Protein AF-H2CYF9-F1 (afdb_monomer)

InterPro domains:
  IPR002429 Cytochrome c oxidase subunit II-like C-terminal [PS50857] (112-200)
  IPR008972 Cupredoxin [G3DSA:2.60.40.420] (84-200)
  IPR008972 Cupredoxin [SSF49503] (100-200)
  IPR011045 Nitrous oxide reductase, N-terminal [SSF50974] (1-85)
  IPR015943 WD40/YVTN repeat-like-containing domain superfamily [G3DSA:2.130.10.10] (1-83)
  IPR028096 EfeO-type cupredoxin-like domain [PF13473] (133-196)
  IPR041114 Nitrous oxide reductase, propeller repeat 1 [PF18764] (4-74)
  IPR051403 NosZ/Cytochrome c oxidase subunit 2 [PTHR42838] (3-200)

Radius of gyration: 24.92 Å; Cα contacts (8 Å, |Δi|>4): 449; chains: 1; bounding box: 55×34×64 Å

Structure (mmCIF, N/CA/C/O backbone):
data_AF-H2CYF9-F1
#
_entry.id   AF-H2CYF9-F1
#
loop_
_atom_site.group_PDB
_atom_site.id
_atom_site.type_symbol
_atom_site.label_atom_id
_atom_site.label_alt_id
_atom_site.label_comp_id
_atom_site.label_asym_id
_atom_site.label_entity_id
_atom_site.label_seq_id
_atom_site.pdbx_PDB_ins_code
_atom_site.Cartn_x
_atom_site.Cartn_y
_atom_site.Cartn_z
_atom_site.occupancy
_atom_site.B_iso_or_equiv
_atom_site.auth_seq_id
_atom_site.auth_comp_id
_atom_site.auth_asym_id
_atom_site.auth_atom_id
_atom_site.pdbx_PDB_model_num
ATOM 1 N N . VAL A 1 1 ? -30.714 6.646 31.457 1.00 76.56 1 VAL A N 1
ATOM 2 C CA . VAL A 1 1 ? -29.290 6.295 31.234 1.00 76.56 1 VAL A CA 1
ATOM 3 C C . VAL A 1 1 ? -29.094 4.889 31.768 1.00 76.56 1 VAL A C 1
ATOM 5 O O . VAL A 1 1 ? -29.362 4.704 32.946 1.00 76.56 1 VAL A O 1
ATOM 8 N N . LEU A 1 2 ? -28.735 3.923 30.914 1.00 91.12 2 LEU A N 1
ATOM 9 C CA . LEU A 1 2 ? -28.539 2.519 31.319 1.00 91.12 2 LEU A CA 1
ATOM 10 C C . LEU A 1 2 ? -27.158 2.301 31.950 1.00 91.12 2 LEU A C 1
ATOM 12 O O . LEU A 1 2 ? -27.040 1.626 32.968 1.00 91.12 2 LEU A O 1
ATOM 16 N N . ASP A 1 3 ? -26.131 2.945 31.393 1.00 95.88 3 ASP A N 1
ATOM 17 C CA . ASP A 1 3 ? -24.786 2.946 31.956 1.00 95.88 3 ASP A CA 1
ATOM 18 C C . ASP A 1 3 ? -23.971 4.153 31.466 1.00 95.88 3 ASP A C 1
ATOM 20 O O . ASP A 1 3 ? -24.406 4.885 30.569 1.00 95.88 3 ASP A O 1
ATOM 24 N N . ARG A 1 4 ? -22.799 4.382 32.065 1.00 95.50 4 ARG A N 1
ATOM 25 C CA . ARG A 1 4 ? -21.791 5.351 31.609 1.00 95.50 4 ARG A CA 1
ATOM 26 C C . ARG A 1 4 ? -20.403 4.771 31.838 1.00 95.50 4 ARG A C 1
ATOM 28 O O . ARG A 1 4 ? -20.134 4.265 32.921 1.00 95.50 4 ARG A O 1
ATOM 35 N N . VAL A 1 5 ? -19.516 4.940 30.864 1.00 97.19 5 VAL A N 1
ATOM 36 C CA . VAL A 1 5 ? -18.107 4.567 30.990 1.00 97.19 5 VAL A CA 1
ATOM 37 C C . VAL A 1 5 ? -17.237 5.787 30.680 1.00 97.19 5 VAL A C 1
ATOM 39 O O . VAL A 1 5 ? -17.490 6.469 29.684 1.00 97.19 5 VAL A O 1
ATOM 42 N N . PRO A 1 6 ? -16.265 6.134 31.540 1.00 97.25 6 PRO A N 1
ATOM 43 C CA . PRO A 1 6 ? -15.291 7.169 31.226 1.00 97.25 6 PRO A CA 1
ATOM 44 C C . PRO A 1 6 ? -14.437 6.764 30.023 1.00 97.25 6 PRO A C 1
ATOM 46 O O . PRO A 1 6 ? -13.982 5.625 29.948 1.00 97.25 6 PRO A O 1
ATOM 49 N N . VAL A 1 7 ? -14.193 7.717 29.128 1.00 97.94 7 VAL A N 1
ATOM 50 C CA . VAL A 1 7 ? -13.307 7.565 27.968 1.00 97.94 7 VAL A CA 1
ATOM 51 C C . VAL A 1 7 ? -12.256 8.672 27.963 1.00 97.94 7 VAL A C 1
ATOM 53 O O . VAL A 1 7 ? -12.491 9.760 28.499 1.00 97.94 7 VAL A O 1
ATOM 56 N N . GLN A 1 8 ? -11.097 8.405 27.367 1.00 96.81 8 GLN A N 1
ATOM 57 C CA . GLN A 1 8 ? -9.939 9.298 27.376 1.00 96.81 8 GLN A CA 1
ATOM 58 C C . GLN A 1 8 ? -9.551 9.739 25.957 1.00 96.81 8 GLN A C 1
ATOM 60 O O . GLN A 1 8 ? -9.074 8.928 25.163 1.00 96.81 8 GLN A O 1
ATOM 65 N N . TYR A 1 9 ? -9.716 11.008 25.579 1.00 96.62 9 TYR A N 1
ATOM 66 C CA . TYR A 1 9 ? -10.575 12.057 26.144 1.00 96.62 9 TYR A CA 1
ATOM 67 C C . TYR A 1 9 ? -11.282 12.811 25.016 1.00 96.62 9 TYR A C 1
ATOM 69 O O . TYR A 1 9 ? -10.823 12.819 23.875 1.00 96.62 9 TYR A O 1
ATOM 77 N N . SER A 1 10 ? -12.350 13.532 25.359 1.00 97.44 10 SER A N 1
ATOM 78 C CA . SER A 1 10 ? -13.128 14.320 24.396 1.00 97.44 10 SER A CA 1
ATOM 79 C C . SER A 1 10 ? -13.656 13.439 23.254 1.00 97.44 10 SER A C 1
ATOM 81 O O . SER A 1 10 ? -13.187 13.564 22.121 1.00 97.44 10 SER A O 1
ATOM 83 N N . PRO A 1 11 ? -14.589 12.509 23.544 1.00 97.25 11 PRO A N 1
ATOM 84 C CA . PRO A 1 11 ? -15.194 11.681 22.507 1.00 97.25 11 PRO A CA 1
ATOM 85 C C . PRO A 1 11 ? -15.858 12.562 21.446 1.00 97.25 11 PRO A C 1
ATOM 87 O O . PRO A 1 11 ? -16.590 13.496 21.779 1.00 97.25 11 PRO A O 1
ATOM 90 N N . GLY A 1 12 ? -15.586 12.265 20.177 1.00 97.06 12 GLY A N 1
ATOM 91 C CA . GLY A 1 12 ? -16.292 12.826 19.032 1.00 97.06 12 GLY A CA 1
ATOM 92 C C . GLY A 1 12 ? -17.424 11.897 18.608 1.00 97.06 12 GLY A C 1
ATOM 93 O O . GLY A 1 12 ? -18.534 11.980 19.126 1.00 97.06 12 GLY A O 1
ATOM 94 N N . HIS A 1 13 ? -17.136 11.004 17.661 1.00 97.56 13 HIS A N 1
ATOM 95 C CA . HIS A 1 13 ? -18.084 9.987 17.208 1.00 97.56 13 HIS A CA 1
ATOM 96 C C . HIS A 1 13 ? -17.929 8.670 17.975 1.00 97.56 13 HIS A C 1
ATOM 98 O O . HIS A 1 13 ? -16.935 8.438 18.664 1.00 97.56 13 HIS A O 1
ATOM 104 N N . ALA A 1 14 ? -18.914 7.789 17.815 1.00 96.38 14 ALA A N 1
ATOM 105 C CA . ALA A 1 14 ? -18.833 6.408 18.255 1.00 96.38 14 ALA A CA 1
ATOM 106 C C . ALA A 1 14 ? -19.376 5.476 17.165 1.00 96.38 14 ALA A C 1
ATOM 108 O O . ALA A 1 14 ? -20.287 5.850 16.425 1.00 96.38 14 ALA A O 1
ATOM 109 N N . VAL A 1 15 ? -18.805 4.279 17.065 1.00 97.06 15 VAL A N 1
ATOM 110 C CA . VAL A 1 15 ? -19.131 3.286 16.033 1.00 97.06 15 VAL A CA 1
ATOM 111 C C . VAL A 1 15 ? -19.498 1.980 16.717 1.00 97.06 15 VAL A C 1
ATOM 113 O O . VAL A 1 15 ? -18.651 1.367 17.364 1.00 97.06 15 VAL A O 1
ATOM 116 N N . ALA A 1 16 ? -20.755 1.556 16.601 1.00 97.12 16 ALA A N 1
ATOM 117 C CA . ALA A 1 16 ? -21.196 0.247 17.079 1.00 97.12 16 ALA A CA 1
ATOM 118 C C . ALA A 1 16 ? -21.029 -0.809 15.978 1.00 97.12 16 ALA A C 1
ATOM 120 O O . ALA A 1 16 ? -21.129 -0.486 14.792 1.00 97.12 16 ALA A O 1
ATOM 121 N N . ALA A 1 17 ? -20.813 -2.070 16.359 1.00 97.19 17 ALA A N 1
ATOM 122 C CA . ALA A 1 17 ? -20.768 -3.173 15.402 1.00 97.19 17 ALA A CA 1
ATOM 123 C C . ALA A 1 17 ? -22.073 -3.250 14.590 1.00 97.19 17 ALA A C 1
ATOM 125 O O . ALA A 1 17 ? -23.156 -3.444 15.148 1.00 97.19 17 ALA A O 1
ATOM 126 N N . GLU A 1 18 ? -21.959 -3.081 13.272 1.00 97.00 18 GLU A N 1
ATOM 127 C CA . GLU A 1 18 ? -23.074 -3.016 12.317 1.00 97.00 18 GLU A CA 1
ATOM 128 C C . GLU A 1 18 ? -24.136 -1.953 12.673 1.00 97.00 18 GLU A C 1
ATOM 130 O O . GLU A 1 18 ? -25.304 -2.086 12.304 1.00 97.00 18 GLU A O 1
ATOM 135 N N . GLY A 1 19 ? -23.733 -0.893 13.389 1.00 96.19 19 GLY A N 1
ATOM 136 C CA . GLY A 1 19 ? -24.622 0.125 13.962 1.00 96.19 19 GLY A CA 1
ATOM 137 C C . GLY A 1 19 ? -25.451 0.913 12.946 1.00 96.19 19 GLY A C 1
ATOM 138 O O . GLY A 1 19 ? -26.600 1.237 13.234 1.00 96.19 19 GLY A O 1
ATOM 139 N N . ASP A 1 20 ? -24.911 1.146 11.749 1.00 94.75 20 ASP A N 1
ATOM 140 C CA . ASP A 1 20 ? -25.588 1.880 10.666 1.00 94.75 20 ASP A CA 1
ATOM 141 C C . ASP A 1 20 ? -26.384 0.957 9.729 1.00 94.75 20 ASP A C 1
ATOM 143 O O . ASP A 1 20 ? -26.650 1.273 8.568 1.00 94.75 20 ASP A O 1
ATOM 147 N N . THR A 1 21 ? -26.768 -0.219 10.222 1.00 95.06 21 THR A N 1
ATOM 148 C CA . THR A 1 21 ? -27.564 -1.196 9.479 1.00 95.06 21 THR A CA 1
ATOM 149 C C . THR A 1 21 ? -28.913 -1.431 10.154 1.00 95.06 21 THR A C 1
ATOM 151 O O . THR A 1 21 ? -29.133 -1.079 11.310 1.00 95.06 21 THR A O 1
ATOM 154 N N . VAL A 1 22 ? -29.828 -2.101 9.451 1.00 95.38 22 VAL A N 1
ATOM 155 C CA . VAL A 1 22 ? -31.111 -2.545 10.028 1.00 95.38 22 VAL A CA 1
ATOM 156 C C . VAL A 1 22 ? -30.964 -3.707 11.025 1.00 95.38 22 VAL A C 1
ATOM 158 O O . VAL A 1 22 ? -31.957 -4.143 11.601 1.00 95.38 22 VAL A O 1
ATOM 161 N N . SER A 1 23 ? -29.750 -4.235 11.210 1.00 94.44 23 SER A N 1
ATOM 162 C CA . SER A 1 23 ? -29.458 -5.393 12.058 1.00 94.44 23 SER A CA 1
ATOM 163 C C . SER A 1 23 ? -28.131 -5.197 12.810 1.00 94.44 23 SER A C 1
ATOM 165 O O . SER A 1 23 ? -27.175 -5.925 12.536 1.00 94.44 23 SER A O 1
ATOM 167 N N . PRO A 1 24 ? -28.048 -4.238 13.751 1.00 95.31 24 PRO A N 1
ATOM 168 C CA . PRO A 1 24 ? -26.839 -4.030 14.545 1.00 95.31 24 PRO A CA 1
ATOM 169 C C . PRO A 1 24 ? -26.466 -5.296 15.331 1.00 95.31 24 PRO A C 1
ATOM 171 O O . PRO A 1 24 ? -27.322 -5.886 15.990 1.00 95.31 24 PRO A O 1
ATOM 174 N N . ASP A 1 25 ? -25.193 -5.711 15.294 1.00 93.50 25 ASP A N 1
ATOM 175 C CA . ASP A 1 25 ? -24.734 -6.911 16.025 1.00 93.50 25 ASP A CA 1
ATOM 176 C C . ASP A 1 25 ? -24.568 -6.636 17.527 1.00 93.50 25 ASP A C 1
ATOM 178 O O . ASP A 1 25 ? -24.603 -7.559 18.345 1.00 93.50 25 ASP A O 1
ATOM 182 N N . GLY A 1 26 ? -24.392 -5.363 17.899 1.00 88.38 26 GLY A N 1
ATOM 183 C CA . GLY A 1 26 ? -24.111 -4.953 19.272 1.00 88.38 26 GLY A CA 1
ATOM 184 C C . GLY A 1 26 ? -22.737 -5.439 19.737 1.00 88.38 26 GLY A C 1
ATOM 185 O O . GLY A 1 26 ? -21.794 -5.487 18.955 1.00 88.38 26 GLY A O 1
ATOM 186 N N . LYS A 1 27 ? -22.619 -5.798 21.022 1.00 95.19 27 LYS A N 1
ATOM 187 C CA . LYS A 1 27 ? -21.410 -6.319 21.705 1.00 95.19 27 LYS A CA 1
ATOM 188 C C . LYS A 1 27 ? -20.220 -5.372 21.807 1.00 95.19 27 LYS A C 1
ATOM 190 O O . LYS A 1 27 ? -19.614 -5.321 22.868 1.00 95.19 27 LYS A O 1
ATOM 195 N N . TYR A 1 28 ? -19.903 -4.617 20.763 1.00 97.62 28 TYR A N 1
ATOM 196 C CA . TYR A 1 28 ? -18.763 -3.713 20.736 1.00 97.62 28 TYR A CA 1
ATOM 197 C C . TYR A 1 28 ? -19.139 -2.326 20.227 1.00 97.62 28 TYR A C 1
ATOM 199 O O . TYR A 1 28 ? -19.960 -2.160 19.321 1.00 97.62 28 TYR A O 1
ATOM 207 N N . LEU A 1 29 ? -18.484 -1.334 20.817 1.00 97.50 29 LEU A N 1
ATOM 208 C CA . LEU A 1 29 ? -18.528 0.071 20.449 1.00 97.50 29 LEU A CA 1
ATOM 209 C C . LEU A 1 29 ? -17.092 0.598 20.411 1.00 97.50 29 LEU A C 1
ATOM 211 O O . LEU A 1 29 ? -16.313 0.316 21.315 1.00 97.50 29 LEU A O 1
ATOM 215 N N . VAL A 1 30 ? -16.737 1.393 19.411 1.00 98.06 30 VAL A N 1
ATOM 216 C CA . VAL A 1 30 ? -15.498 2.178 19.414 1.00 98.06 30 VAL A CA 1
ATOM 217 C C . VAL A 1 30 ? -15.853 3.625 19.719 1.00 98.06 30 VAL A C 1
ATOM 219 O O . VAL A 1 30 ? -16.670 4.209 19.012 1.00 98.06 30 VAL A O 1
ATOM 222 N N . SER A 1 31 ? -15.253 4.205 20.757 1.00 97.94 31 SER A N 1
ATOM 223 C CA . SER A 1 31 ? -15.300 5.646 21.024 1.00 97.94 31 SER A CA 1
ATOM 224 C C . SER A 1 31 ? -14.119 6.322 20.339 1.00 97.94 31 SER A C 1
ATOM 226 O O . SER A 1 31 ? -12.973 5.934 20.580 1.00 97.94 31 SER A O 1
ATOM 228 N N . LEU A 1 32 ? -14.395 7.317 19.493 1.00 97.88 32 LEU A N 1
ATOM 229 C CA . LEU A 1 32 ? -13.378 8.032 18.730 1.00 97.88 32 LEU A CA 1
ATOM 230 C C . LEU A 1 32 ? -13.007 9.324 19.459 1.00 97.88 32 LEU A C 1
ATOM 232 O O . LEU A 1 32 ? -13.674 10.352 19.302 1.00 97.88 32 LEU A O 1
ATOM 236 N N . ASN A 1 33 ? -11.972 9.265 20.297 1.00 97.75 33 ASN A N 1
ATOM 237 C CA . ASN A 1 33 ? -11.616 10.346 21.210 1.00 97.75 33 ASN A CA 1
ATOM 238 C C . ASN A 1 33 ? -10.557 11.268 20.598 1.00 97.75 33 ASN A C 1
ATOM 240 O O . ASN A 1 33 ? -9.520 10.814 20.114 1.00 97.75 33 ASN A O 1
ATOM 244 N N . LYS A 1 34 ? -10.809 12.578 20.666 1.00 96.94 34 LYS A N 1
ATOM 245 C CA . LYS A 1 34 ? -10.004 13.612 20.001 1.00 96.94 34 LYS A CA 1
ATOM 246 C C . LYS A 1 34 ? -8.687 13.925 20.693 1.00 96.94 34 LYS A C 1
ATOM 248 O O . LYS A 1 34 ? -7.804 14.498 20.080 1.00 96.94 34 LYS A O 1
ATOM 253 N N . LEU A 1 35 ? -8.557 13.617 21.982 1.00 96.50 35 LEU A N 1
ATOM 254 C CA . LEU A 1 35 ? -7.369 13.971 22.754 1.00 96.50 35 LEU A CA 1
ATOM 255 C C . LEU A 1 35 ? -6.834 12.745 23.488 1.00 96.50 35 LEU A C 1
ATOM 257 O O . LEU A 1 35 ? -7.494 12.247 24.395 1.00 96.50 35 LEU A O 1
ATOM 261 N N . ALA A 1 36 ? -5.617 12.304 23.166 1.00 95.75 36 ALA A N 1
ATOM 262 C CA . ALA A 1 36 ? -4.961 11.226 23.909 1.00 95.75 36 ALA A CA 1
ATOM 263 C C . ALA A 1 36 ? -4.376 11.685 25.255 1.00 95.75 36 ALA A C 1
ATOM 265 O O . ALA A 1 36 ? -4.432 10.939 26.233 1.00 95.75 36 ALA A O 1
ATOM 266 N N . LYS A 1 37 ? -3.851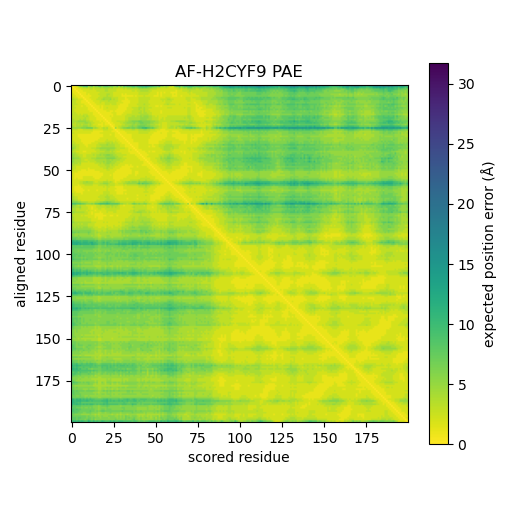 12.918 25.329 1.00 95.69 37 LYS A N 1
ATOM 267 C CA . LYS A 1 37 ? -3.169 13.475 26.514 1.00 95.69 37 LYS A CA 1
ATOM 268 C C . LYS A 1 37 ? -2.137 12.491 27.096 1.00 95.69 37 LYS A C 1
ATOM 270 O O . LYS A 1 37 ? -1.171 12.153 26.428 1.00 95.69 37 LYS A O 1
ATOM 275 N N . ASP A 1 38 ? -2.353 12.050 28.331 1.00 95.44 38 ASP A N 1
ATOM 276 C CA . ASP A 1 38 ? -1.499 11.180 29.134 1.00 95.44 38 ASP A CA 1
ATOM 277 C C . ASP A 1 38 ? -1.806 9.683 28.960 1.00 95.44 38 ASP A C 1
ATOM 279 O O . ASP A 1 38 ? -1.251 8.857 29.677 1.00 95.44 38 ASP A O 1
ATOM 283 N N . SER A 1 39 ? -2.665 9.316 27.999 1.00 95.56 39 SER A N 1
ATOM 284 C CA . SER A 1 39 ? -3.039 7.913 27.756 1.00 95.56 39 SER A CA 1
ATOM 285 C C . SER A 1 39 ? -1.895 7.070 27.179 1.00 95.56 39 SER A C 1
ATOM 287 O O . SER A 1 39 ? -1.930 5.845 27.285 1.00 95.56 39 SER A O 1
ATOM 289 N N . TYR A 1 40 ? -0.891 7.706 26.565 1.00 96.19 40 TYR A N 1
ATOM 290 C CA . TYR A 1 40 ? 0.233 7.050 25.890 1.00 96.19 40 TYR A CA 1
ATOM 291 C C . TYR A 1 40 ? 1.563 7.735 26.228 1.00 96.19 40 TYR A C 1
ATOM 293 O O . TYR A 1 40 ? 1.594 8.827 26.799 1.00 96.19 40 TYR A O 1
ATOM 301 N N . LEU A 1 41 ? 2.678 7.100 25.851 1.00 96.75 41 LEU A N 1
ATOM 302 C CA . LEU A 1 41 ? 3.990 7.743 25.915 1.00 96.75 41 LEU A CA 1
ATOM 303 C C . LEU A 1 41 ? 4.005 9.005 25.045 1.00 96.75 41 LEU A C 1
ATOM 305 O O . LEU A 1 41 ? 3.464 9.019 23.940 1.00 96.75 41 LEU A O 1
ATOM 309 N N . SER A 1 42 ? 4.648 10.058 25.548 1.00 95.69 42 SER A N 1
ATOM 310 C CA . SER A 1 42 ? 4.750 11.323 24.824 1.00 95.69 42 SER A CA 1
ATOM 311 C C . SER A 1 42 ? 5.577 11.168 23.547 1.00 95.69 42 SER A C 1
ATOM 313 O O . SER A 1 42 ? 6.677 10.617 23.574 1.00 95.69 42 SER A O 1
ATOM 315 N N . VAL A 1 43 ? 5.061 11.718 22.448 1.00 95.44 43 VAL A N 1
ATOM 316 C CA . VAL A 1 43 ? 5.726 11.793 21.133 1.00 95.44 43 VAL A CA 1
ATOM 317 C C . VAL A 1 43 ? 6.037 13.242 20.725 1.00 95.44 43 VAL A C 1
ATOM 319 O O . VAL A 1 43 ? 6.320 13.532 19.567 1.00 95.44 43 VAL A O 1
ATOM 322 N N . GLY A 1 44 ? 6.002 14.172 21.686 1.00 95.88 44 GLY A N 1
ATOM 323 C CA . GLY A 1 44 ? 6.154 15.607 21.446 1.00 95.88 44 GLY A CA 1
ATOM 324 C C . GLY A 1 44 ? 4.811 16.348 21.353 1.00 95.88 44 GLY A C 1
ATOM 325 O O . GLY A 1 44 ? 3.817 15.884 21.906 1.00 95.88 44 GLY A O 1
ATOM 326 N N . PRO A 1 45 ? 4.762 17.534 20.716 1.00 95.31 45 PRO A N 1
ATOM 327 C CA . PRO A 1 45 ? 3.570 18.389 20.722 1.00 95.31 45 PRO A CA 1
ATOM 328 C C . PRO A 1 45 ? 2.348 17.796 20.003 1.00 95.31 45 PRO A C 1
ATOM 330 O O . PRO A 1 45 ? 1.222 18.010 20.449 1.00 95.31 45 PRO A O 1
ATOM 333 N N . SER A 1 46 ? 2.566 17.053 18.913 1.00 94.25 46 SER A N 1
ATOM 334 C CA . SER A 1 46 ? 1.501 16.429 18.119 1.00 94.25 46 SER A CA 1
ATOM 335 C C . SER A 1 46 ? 1.262 15.013 18.620 1.00 94.25 46 SER A C 1
ATOM 337 O O . SER A 1 46 ? 2.089 14.135 18.396 1.00 94.25 46 SER A O 1
ATOM 339 N N . HIS A 1 47 ? 0.162 14.809 19.338 1.00 94.62 47 HIS A N 1
ATOM 340 C CA . HIS A 1 47 ? -0.228 13.488 19.823 1.00 94.62 47 HIS A CA 1
ATOM 341 C C . HIS A 1 47 ? -1.156 12.820 18.804 1.00 94.62 47 HIS A C 1
ATOM 343 O O . HIS A 1 47 ? -1.927 13.539 18.172 1.00 94.62 47 HIS A O 1
ATOM 349 N N . PRO A 1 48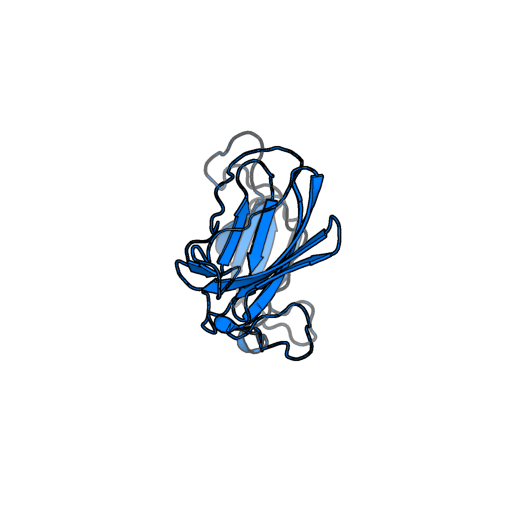 ? -1.136 11.481 18.691 1.00 96.44 48 PRO A N 1
ATOM 350 C CA . PRO A 1 48 ? -2.196 10.760 17.996 1.00 96.44 48 PRO A CA 1
ATOM 351 C C . PRO A 1 48 ? -3.532 10.911 18.739 1.00 96.44 48 PRO A C 1
ATOM 353 O O . PRO A 1 48 ? -3.570 11.192 19.947 1.00 96.44 48 PRO A O 1
ATOM 356 N N . GLU A 1 49 ? -4.632 10.640 18.049 1.00 96.81 49 GLU A N 1
ATOM 357 C CA . GLU A 1 49 ? -5.943 10.426 18.652 1.00 96.81 49 GLU A CA 1
ATOM 358 C C . GLU A 1 49 ? -5.983 9.129 19.476 1.00 96.81 49 GLU A C 1
ATOM 360 O O . GLU A 1 49 ? -5.063 8.309 19.467 1.00 96.81 49 GLU A O 1
ATOM 365 N N . SER A 1 50 ? -7.075 8.931 20.219 1.00 96.88 50 SER A N 1
ATOM 366 C CA . SER A 1 50 ? -7.271 7.759 21.071 1.00 96.88 50 SER A CA 1
ATOM 367 C C . SER A 1 50 ? -8.571 7.044 20.717 1.00 96.88 50 SER A C 1
ATOM 369 O O . SER A 1 50 ? -9.664 7.561 20.948 1.00 96.88 50 SER A O 1
ATOM 371 N N . MET A 1 51 ? -8.465 5.833 20.175 1.00 97.44 51 MET A N 1
ATOM 372 C CA . MET A 1 51 ? -9.626 4.997 19.870 1.00 97.44 51 MET A CA 1
ATOM 373 C C . MET A 1 51 ? -9.791 3.952 20.962 1.00 97.44 51 MET A C 1
ATOM 375 O O . MET A 1 51 ? -8.865 3.190 21.251 1.00 97.44 51 MET A O 1
ATOM 379 N N . GLN A 1 52 ? -10.969 3.916 21.581 1.00 98.19 52 GLN A N 1
ATOM 380 C CA . GLN A 1 52 ? -11.241 3.012 22.696 1.00 98.19 52 GLN A CA 1
ATOM 381 C C . GLN A 1 52 ? -12.322 2.007 22.336 1.00 98.19 52 GLN A C 1
ATOM 383 O O . GLN A 1 52 ? -13.457 2.387 22.054 1.00 98.19 52 GLN A O 1
ATOM 388 N N . LEU A 1 53 ? -11.960 0.725 22.371 1.00 98.38 53 LEU A N 1
ATOM 389 C CA . LEU A 1 53 ? -12.894 -0.381 22.215 1.00 98.38 53 LEU A CA 1
ATOM 390 C C . LEU A 1 53 ? -13.601 -0.628 23.545 1.00 98.38 53 LEU A C 1
ATOM 392 O O . LEU A 1 53 ? -12.968 -0.832 24.586 1.00 98.38 53 LEU A O 1
ATOM 396 N N . ILE A 1 54 ? -14.923 -0.629 23.487 1.00 98.56 54 ILE A N 1
ATOM 397 C CA . ILE A 1 54 ? -15.826 -0.778 24.615 1.00 98.56 54 ILE A CA 1
ATOM 398 C C . ILE A 1 54 ? -16.663 -2.032 24.378 1.00 98.56 54 ILE A C 1
ATOM 400 O O . ILE A 1 54 ? -17.383 -2.130 23.385 1.00 98.56 54 ILE A O 1
ATOM 404 N N . ASP A 1 55 ? -16.578 -2.981 25.304 1.00 98.19 55 ASP A N 1
ATOM 405 C CA . ASP A 1 55 ? -17.501 -4.107 25.396 1.00 98.19 55 ASP A CA 1
ATOM 406 C C . ASP A 1 55 ? -18.834 -3.611 25.968 1.00 98.19 55 ASP A C 1
ATOM 408 O O . ASP A 1 55 ? -18.886 -3.031 27.057 1.00 98.19 55 ASP A O 1
ATOM 412 N N . ILE A 1 56 ? -19.897 -3.820 25.199 1.00 97.31 56 ILE A N 1
ATOM 413 C CA . ILE A 1 56 ? -21.292 -3.493 25.505 1.00 97.31 56 ILE A CA 1
ATOM 414 C C . ILE A 1 56 ? -22.188 -4.745 25.453 1.00 97.31 56 ILE A C 1
ATOM 416 O O . ILE A 1 56 ? -23.400 -4.631 25.290 1.00 97.31 56 ILE A O 1
ATOM 420 N N . SER A 1 57 ? -21.608 -5.948 25.529 1.00 96.94 57 SER A N 1
ATOM 421 C CA . SER A 1 57 ? -22.338 -7.223 25.447 1.00 96.94 57 SER A CA 1
ATOM 422 C C . SER A 1 57 ? -23.099 -7.591 26.725 1.00 96.94 57 SER A C 1
ATOM 424 O O . SER A 1 57 ? -24.055 -8.363 26.663 1.00 96.94 57 SER A O 1
ATOM 426 N N . GLY A 1 58 ? -22.683 -7.054 27.874 1.00 94.44 58 GLY A N 1
ATOM 427 C CA . GLY A 1 58 ? -23.337 -7.257 29.168 1.00 94.44 58 GLY A CA 1
ATOM 428 C C . GLY A 1 58 ? -24.057 -6.011 29.685 1.00 94.44 58 GLY A C 1
ATOM 429 O O . GLY A 1 58 ? -24.168 -4.997 29.002 1.00 94.44 58 GLY A O 1
ATOM 430 N N . ASP A 1 59 ? -24.478 -6.059 30.951 1.00 94.31 59 ASP A N 1
ATOM 431 C CA . ASP A 1 59 ? -25.220 -4.961 31.598 1.00 94.31 59 ASP A CA 1
ATOM 432 C C . ASP A 1 59 ? -24.382 -3.692 31.840 1.00 94.31 59 ASP A C 1
ATOM 434 O O . ASP A 1 59 ? -24.928 -2.626 32.135 1.00 94.31 59 ASP A O 1
ATOM 438 N N . LYS A 1 60 ? -23.048 -3.812 31.779 1.00 96.69 60 LYS A N 1
ATOM 439 C CA . LYS A 1 60 ? -22.089 -2.736 32.050 1.00 96.69 60 LYS A CA 1
ATOM 440 C C . LYS A 1 60 ? -21.085 -2.590 30.923 1.00 96.69 60 LYS A C 1
ATOM 442 O O . LYS A 1 60 ? -20.445 -3.567 30.538 1.00 96.69 60 LYS A O 1
ATOM 447 N N . MET A 1 61 ? -20.912 -1.352 30.475 1.00 98.12 61 MET A N 1
ATOM 448 C CA . MET A 1 61 ? -19.913 -0.972 29.491 1.00 98.12 61 MET A CA 1
ATOM 449 C C . MET A 1 61 ? -18.518 -1.077 30.099 1.00 98.12 61 MET A C 1
ATOM 451 O O . MET A 1 61 ? -18.272 -0.609 31.215 1.00 98.12 61 MET A O 1
ATOM 455 N N . LYS A 1 62 ? -17.581 -1.662 29.357 1.00 98.25 62 LYS A N 1
ATOM 456 C CA . LYS A 1 62 ? -16.188 -1.798 29.791 1.00 98.25 62 LYS A CA 1
ATOM 457 C C . LYS A 1 62 ? -15.260 -1.382 28.667 1.00 98.25 62 LYS A C 1
ATOM 459 O O . LYS A 1 62 ? -15.286 -1.992 27.607 1.00 98.25 62 LYS A O 1
ATOM 464 N N . VAL A 1 63 ? -14.416 -0.379 28.903 1.00 98.25 63 VAL A N 1
ATOM 465 C CA . VAL A 1 63 ? -13.270 -0.133 28.018 1.00 98.25 63 VAL A CA 1
ATOM 466 C C . VAL A 1 63 ? -12.340 -1.334 28.156 1.00 98.25 63 VAL A C 1
ATOM 468 O O . VAL A 1 63 ? -11.857 -1.617 29.252 1.00 98.25 63 VAL A O 1
ATOM 471 N N . ILE A 1 64 ? -12.129 -2.056 27.061 1.00 98.25 64 ILE A N 1
ATOM 472 C CA . ILE A 1 64 ? -11.301 -3.268 27.024 1.00 98.25 64 ILE A CA 1
ATOM 473 C C . ILE A 1 64 ? -9.990 -3.055 26.268 1.00 98.25 64 ILE A C 1
ATOM 475 O O . ILE A 1 64 ? -9.047 -3.815 26.463 1.00 98.25 64 ILE A O 1
ATOM 479 N N . GLN A 1 65 ? -9.908 -2.013 25.438 1.00 97.88 65 GLN A N 1
ATOM 480 C CA . GLN A 1 65 ? -8.689 -1.648 24.724 1.00 97.88 65 GLN A CA 1
ATOM 481 C C . GLN A 1 65 ? -8.669 -0.150 24.414 1.00 97.88 65 GLN A C 1
ATOM 483 O O . GLN A 1 65 ? -9.709 0.459 24.171 1.00 97.88 65 GLN A O 1
ATOM 488 N N . SER A 1 66 ? -7.469 0.424 24.397 1.00 97.31 66 SER A N 1
ATOM 489 C CA . SER A 1 66 ? -7.186 1.789 23.956 1.00 97.31 66 SER A CA 1
ATOM 490 C C . SER A 1 66 ? -6.032 1.725 22.964 1.00 97.31 66 SER A C 1
ATOM 492 O O . SER A 1 66 ? -5.041 1.053 23.248 1.00 97.31 66 SER A O 1
ATOM 494 N N . SER A 1 67 ? -6.160 2.380 21.814 1.00 97.00 67 SER A N 1
ATOM 495 C CA . SER A 1 67 ? -5.112 2.426 20.794 1.00 97.00 67 SER A CA 1
ATOM 496 C C . SER A 1 67 ? -4.862 3.859 20.333 1.00 97.00 67 SER A C 1
ATOM 498 O O . SER A 1 67 ? -5.835 4.568 20.049 1.00 97.00 67 SER A O 1
ATOM 500 N N . PRO A 1 68 ? -3.591 4.284 20.208 1.00 97.19 68 PRO A N 1
ATOM 501 C CA . PRO A 1 68 ? -3.270 5.494 19.470 1.00 97.19 68 PRO A CA 1
ATOM 502 C C . PRO A 1 68 ? -3.594 5.276 17.987 1.00 97.19 68 PRO A C 1
ATOM 504 O O . PRO A 1 68 ? -3.356 4.185 17.460 1.00 97.19 68 PRO A O 1
ATOM 507 N N . VAL A 1 69 ? -4.144 6.291 17.325 1.00 95.12 69 VAL A N 1
ATOM 508 C CA . VAL A 1 69 ? -4.396 6.289 15.875 1.00 95.12 69 VAL A CA 1
ATOM 509 C C . VAL A 1 69 ? -3.999 7.648 15.302 1.00 95.12 69 VAL A C 1
ATOM 511 O O . VAL A 1 69 ? -4.255 8.660 15.942 1.00 95.12 69 VAL A O 1
ATOM 514 N N . ASP A 1 70 ? -3.346 7.644 14.140 1.00 92.69 70 ASP A N 1
ATOM 515 C CA . ASP A 1 70 ? -2.859 8.833 13.426 1.00 92.69 70 ASP A CA 1
ATOM 516 C C . ASP A 1 70 ? -3.216 8.694 11.927 1.00 92.69 70 ASP A C 1
ATOM 518 O O . ASP A 1 70 ? -3.044 7.595 11.381 1.00 92.69 70 ASP A O 1
ATOM 522 N N . PRO A 1 71 ? -3.725 9.733 11.231 1.00 89.88 71 PRO A N 1
ATOM 523 C CA . PRO A 1 71 ? -4.146 11.046 11.744 1.00 89.88 71 PRO A CA 1
ATOM 524 C C . PRO A 1 71 ? -5.463 10.942 12.541 1.00 89.88 71 PRO A C 1
ATOM 526 O O . PRO A 1 71 ? -5.656 9.955 13.239 1.00 89.88 71 PRO A O 1
ATOM 529 N N . GLU A 1 72 ? -6.384 11.909 12.420 1.00 94.75 72 GLU A N 1
ATOM 530 C CA . GLU A 1 72 ? -7.672 11.946 13.133 1.00 94.75 72 GLU A CA 1
ATOM 531 C C . GLU A 1 72 ? -8.802 11.251 12.332 1.00 94.75 72 GLU A C 1
ATOM 533 O O . GLU A 1 72 ? -9.501 11.919 11.558 1.00 94.75 72 GLU A O 1
ATOM 538 N N . PRO A 1 73 ? -9.081 9.931 12.489 1.00 94.06 73 PRO A N 1
ATOM 539 C CA . PRO A 1 73 ? -10.305 9.355 11.962 1.00 94.06 73 PRO A CA 1
ATOM 540 C C . PRO A 1 73 ? -11.520 10.093 12.510 1.00 94.06 73 PRO A C 1
ATOM 542 O O . PRO A 1 73 ? -11.799 10.103 13.713 1.00 94.06 73 PRO A O 1
ATOM 545 N N . HIS A 1 74 ? -12.288 10.694 11.608 1.00 95.62 74 HIS A N 1
ATOM 546 C CA . HIS A 1 74 ? -13.553 11.304 11.985 1.00 95.62 74 HIS A CA 1
ATOM 547 C C . HIS A 1 74 ? -14.639 10.254 12.174 1.00 95.62 74 HIS A C 1
ATOM 549 O O . HIS A 1 74 ? -15.492 10.435 13.033 1.00 95.62 74 HIS A O 1
ATOM 555 N N . TYR A 1 75 ? -14.629 9.163 11.411 1.00 95.12 75 TYR A N 1
ATOM 556 C CA . TYR A 1 75 ? -15.643 8.120 11.512 1.00 95.12 75 TYR A CA 1
ATOM 557 C C . TYR A 1 75 ? -15.093 6.756 11.099 1.00 95.12 75 TYR A C 1
ATOM 559 O O . TYR A 1 75 ? -14.001 6.662 10.543 1.00 95.12 75 TYR A O 1
ATOM 567 N N . GLY A 1 76 ? -15.860 5.705 11.373 1.00 93.75 76 GLY A N 1
ATOM 568 C CA . GLY A 1 76 ? -15.536 4.338 10.988 1.00 93.75 76 GLY A CA 1
ATOM 569 C C . GLY A 1 76 ? -16.797 3.499 10.830 1.00 93.75 76 GLY A C 1
ATOM 570 O O . GLY A 1 76 ? -17.891 3.934 11.182 1.00 93.75 76 GLY A O 1
ATOM 571 N N . GLN A 1 77 ? -16.632 2.295 10.297 1.00 95.81 77 GLN A N 1
ATOM 572 C CA . GLN A 1 77 ? -17.672 1.276 10.207 1.00 95.81 77 GLN A CA 1
ATOM 573 C C . GLN A 1 77 ? -17.094 -0.046 10.689 1.00 95.81 77 GLN A C 1
ATOM 575 O O . GLN A 1 77 ? -15.925 -0.342 10.449 1.00 95.81 77 GLN A O 1
ATOM 580 N N . MET A 1 78 ? -17.917 -0.840 11.362 1.00 96.56 78 MET A N 1
ATOM 581 C CA . MET A 1 78 ? -17.541 -2.169 11.825 1.00 96.56 78 MET A CA 1
ATOM 582 C C . MET A 1 78 ? -18.535 -3.175 11.256 1.00 96.56 78 MET A C 1
ATOM 584 O O . MET A 1 78 ? -19.738 -3.050 11.475 1.00 96.56 78 MET A O 1
ATOM 588 N N . ILE A 1 79 ? -18.022 -4.162 10.526 1.00 95.69 79 ILE A N 1
ATOM 589 C CA . ILE A 1 79 ? -18.789 -5.210 9.847 1.00 95.69 79 ILE A CA 1
ATOM 590 C C . ILE A 1 79 ? -18.175 -6.572 10.170 1.00 95.69 79 ILE A C 1
ATOM 592 O O . ILE A 1 79 ? -16.966 -6.674 10.392 1.00 95.69 79 ILE A O 1
ATOM 596 N N . LYS A 1 80 ? -18.992 -7.628 10.206 1.00 95.44 80 LYS A N 1
ATOM 597 C CA . LYS A 1 80 ? -18.472 -8.990 10.363 1.00 95.44 80 LYS A CA 1
ATOM 598 C C . LYS A 1 80 ? -17.594 -9.398 9.181 1.00 95.44 80 LYS A C 1
ATOM 600 O O . LYS A 1 80 ? -17.927 -9.146 8.025 1.00 95.44 80 LYS A O 1
ATOM 605 N N . ALA A 1 81 ? -16.496 -10.083 9.493 1.00 95.88 81 ALA A N 1
ATOM 606 C CA . ALA A 1 81 ? -15.524 -10.534 8.501 1.00 95.88 81 ALA A CA 1
ATOM 607 C C . ALA A 1 81 ? -16.134 -11.480 7.450 1.00 95.88 81 ALA A C 1
ATOM 609 O O . ALA A 1 81 ? -15.787 -11.388 6.280 1.00 95.88 81 ALA A O 1
ATOM 610 N N . ASP A 1 82 ? -17.094 -12.328 7.835 1.00 96.00 82 ASP A N 1
ATOM 611 C CA . ASP A 1 82 ? -17.769 -13.281 6.938 1.00 96.00 82 ASP A CA 1
ATOM 612 C C . ASP A 1 82 ? -18.630 -12.623 5.840 1.00 96.00 82 ASP A C 1
ATOM 614 O O . ASP A 1 82 ? -19.025 -13.286 4.878 1.00 96.00 82 ASP A O 1
ATOM 618 N N . LYS A 1 83 ? -18.905 -11.318 5.954 1.00 95.44 83 LYS A N 1
ATOM 619 C CA . LYS A 1 83 ? -19.618 -10.525 4.944 1.00 95.44 83 LYS A CA 1
ATOM 620 C C . LYS A 1 83 ? -18.689 -9.880 3.916 1.00 95.44 83 LYS A C 1
ATOM 622 O O . LYS A 1 83 ? -19.179 -9.390 2.899 1.00 95.44 83 LYS A O 1
ATOM 627 N N . ILE A 1 84 ? -17.379 -9.862 4.159 1.00 96.19 84 ILE A N 1
ATOM 628 C CA . ILE A 1 84 ? -16.390 -9.294 3.242 1.00 96.19 84 ILE A CA 1
ATOM 629 C C . ILE A 1 84 ? -15.815 -10.418 2.381 1.00 96.19 84 ILE A C 1
ATOM 631 O O . ILE A 1 84 ? -15.399 -11.455 2.887 1.00 96.19 84 ILE A O 1
ATOM 635 N N . LYS A 1 85 ? -15.782 -10.197 1.066 1.00 96.50 85 LYS A N 1
ATOM 636 C CA . LYS A 1 85 ? -15.088 -11.065 0.111 1.00 96.50 85 LYS A CA 1
ATOM 637 C C . LYS A 1 85 ? -13.996 -10.252 -0.563 1.00 96.50 85 LYS A C 1
ATOM 639 O O . LYS A 1 85 ? -14.301 -9.268 -1.235 1.00 96.50 85 LYS A O 1
ATOM 644 N N . THR A 1 86 ? -12.753 -10.640 -0.329 1.00 95.50 86 THR A N 1
ATOM 645 C CA . THR A 1 86 ? -11.561 -10.011 -0.895 1.00 95.50 86 THR A CA 1
ATOM 646 C C . THR A 1 86 ? -11.152 -10.679 -2.201 1.00 95.50 86 THR A C 1
ATOM 648 O O . THR A 1 86 ? -11.727 -11.686 -2.608 1.00 95.50 86 THR A O 1
ATOM 651 N N . VAL A 1 87 ? -10.195 -10.054 -2.883 1.00 95.00 87 VAL A N 1
ATOM 652 C CA . VAL A 1 87 ? -9.423 -10.669 -3.960 1.00 95.00 87 VAL A CA 1
ATOM 653 C C . VAL A 1 87 ? -7.999 -10.779 -3.442 1.00 95.00 87 VAL A C 1
ATOM 655 O O . VAL A 1 87 ? -7.432 -9.772 -3.024 1.00 95.00 87 VAL A O 1
ATOM 658 N N . GLU A 1 88 ? -7.447 -11.983 -3.451 1.00 94.69 88 GLU A N 1
ATOM 659 C CA . GLU A 1 88 ? -6.122 -12.269 -2.898 1.00 94.69 88 GLU A CA 1
ATOM 660 C C . GLU A 1 88 ? -5.017 -12.104 -3.955 1.00 94.69 88 GLU A C 1
ATOM 662 O O . GLU A 1 88 ? -3.923 -11.632 -3.658 1.00 94.69 88 GLU A O 1
ATOM 667 N N . VAL A 1 89 ? -5.331 -12.428 -5.214 1.00 97.19 89 VAL A N 1
ATOM 668 C CA . VAL A 1 89 ? -4.453 -12.262 -6.382 1.00 97.19 89 VAL A CA 1
ATOM 669 C C . VAL A 1 89 ? -5.278 -11.712 -7.541 1.00 97.19 89 VAL A C 1
ATOM 671 O O . VAL A 1 89 ? -6.363 -12.224 -7.836 1.00 97.19 89 VAL A O 1
ATOM 674 N N . TYR A 1 90 ? -4.775 -10.687 -8.234 1.00 96.75 90 TYR A N 1
ATOM 675 C CA . TYR A 1 90 ? -5.475 -10.154 -9.398 1.00 96.75 90 TYR A CA 1
ATOM 676 C C . TYR A 1 90 ? -5.486 -11.182 -10.541 1.00 96.75 90 TYR A C 1
ATOM 678 O O . TYR A 1 90 ? -4.454 -11.782 -10.864 1.00 96.75 90 TYR A O 1
ATOM 686 N N . PRO A 1 91 ? -6.641 -11.405 -11.194 1.00 95.44 91 PRO A N 1
ATOM 687 C CA . PRO A 1 91 ? -6.698 -12.264 -12.365 1.00 95.44 91 PRO A CA 1
ATOM 688 C C . PRO A 1 91 ? -5.914 -11.642 -13.525 1.00 95.44 91 PRO A C 1
ATOM 690 O O . PRO A 1 91 ? -5.767 -10.426 -13.619 1.00 95.44 91 PRO A O 1
ATOM 693 N N . LYS A 1 92 ? -5.466 -12.482 -14.464 1.00 95.50 92 LYS A N 1
ATOM 694 C CA . LYS A 1 92 ? -4.824 -12.001 -15.693 1.00 95.50 92 LYS A CA 1
ATOM 695 C C . LYS A 1 92 ? -5.775 -11.113 -16.494 1.00 95.50 92 LYS A C 1
ATOM 697 O O . LYS A 1 92 ? -6.814 -11.580 -16.969 1.00 95.50 92 LYS A O 1
ATOM 702 N N . GLU A 1 93 ? -5.375 -9.873 -16.730 1.00 93.12 93 GLU A N 1
ATOM 703 C CA . GLU A 1 93 ? -6.078 -8.931 -17.596 1.00 93.12 93 GLU A CA 1
ATOM 704 C C . GLU A 1 93 ? -5.714 -9.195 -19.063 1.00 93.12 93 GLU A C 1
ATOM 706 O O . GLU A 1 93 ? -4.923 -8.484 -19.674 1.00 93.12 93 GLU A O 1
ATOM 711 N N . ASN A 1 94 ? -6.270 -10.253 -19.657 1.00 89.12 94 ASN A N 1
ATOM 712 C CA . ASN A 1 94 ? -5.901 -10.674 -21.020 1.00 89.12 94 ASN A CA 1
ATOM 713 C C . ASN A 1 94 ? -6.213 -9.632 -22.118 1.00 89.12 94 ASN A C 1
ATOM 715 O O . ASN A 1 94 ? -5.748 -9.770 -23.246 1.00 89.12 94 ASN A O 1
ATOM 719 N N . ASN A 1 95 ? -7.035 -8.625 -21.818 1.00 93.75 95 ASN A N 1
ATOM 720 C CA . ASN A 1 95 ? -7.366 -7.510 -22.706 1.00 93.75 95 ASN A CA 1
ATOM 721 C C . ASN A 1 95 ? -6.476 -6.273 -22.493 1.00 93.75 95 ASN A C 1
ATOM 723 O O . ASN A 1 95 ? -6.639 -5.300 -23.227 1.00 93.75 95 ASN A O 1
ATOM 727 N N . ASN A 1 96 ? -5.573 -6.291 -21.512 1.00 95.81 96 ASN A N 1
ATOM 728 C CA . ASN A 1 96 ? -4.640 -5.207 -21.251 1.00 95.81 96 ASN A CA 1
ATOM 729 C C . ASN A 1 96 ? -3.432 -5.330 -22.206 1.00 95.81 96 ASN A C 1
ATOM 731 O O . ASN A 1 96 ? -2.656 -6.280 -22.077 1.00 95.81 96 ASN A O 1
ATOM 735 N N . PRO A 1 97 ? -3.258 -4.411 -23.178 1.00 95.94 97 PRO A N 1
ATOM 736 C CA . PRO A 1 97 ? -2.169 -4.490 -24.157 1.00 95.94 97 PRO A CA 1
ATOM 737 C C . PRO A 1 97 ? -0.781 -4.261 -23.542 1.00 95.94 97 PRO A C 1
ATOM 739 O O . PRO A 1 97 ? 0.226 -4.595 -24.173 1.00 95.94 97 PRO A O 1
ATOM 742 N N . ASP A 1 98 ? -0.734 -3.708 -22.330 1.00 97.50 98 ASP A N 1
ATOM 743 C CA . ASP A 1 98 ? 0.493 -3.373 -21.617 1.00 97.50 98 ASP A CA 1
ATOM 744 C C . ASP A 1 98 ? 0.952 -4.499 -20.683 1.00 97.50 98 ASP A C 1
ATOM 746 O O . ASP A 1 98 ? 2.094 -4.499 -20.221 1.00 97.50 98 ASP A O 1
ATOM 750 N N . ALA A 1 99 ? 0.089 -5.489 -20.439 1.00 97.62 99 ALA A N 1
ATOM 751 C CA . ALA A 1 99 ? 0.389 -6.618 -19.576 1.00 97.62 99 ALA A CA 1
ATOM 752 C C . ALA A 1 99 ? 1.277 -7.663 -20.270 1.00 97.62 99 ALA A C 1
ATOM 754 O O . ALA A 1 99 ? 1.063 -8.048 -21.423 1.00 97.62 99 ALA A O 1
ATOM 755 N N . VAL A 1 100 ? 2.248 -8.193 -19.527 1.00 97.38 100 VAL A N 1
ATOM 756 C CA . VAL A 1 100 ? 3.144 -9.266 -19.965 1.00 97.38 100 VAL A CA 1
ATOM 757 C C . VAL A 1 100 ? 3.023 -10.437 -19.002 1.00 97.38 100 VAL A C 1
ATOM 759 O O . VAL A 1 100 ? 3.556 -10.398 -17.901 1.00 97.38 100 VAL A O 1
ATOM 762 N N . TYR A 1 101 ? 2.351 -11.510 -19.427 1.00 95.75 101 TYR A N 1
ATOM 763 C CA . TYR A 1 101 ? 2.126 -12.702 -18.592 1.00 95.75 101 TYR A CA 1
ATOM 764 C C . TYR A 1 101 ? 3.096 -13.866 -18.848 1.00 95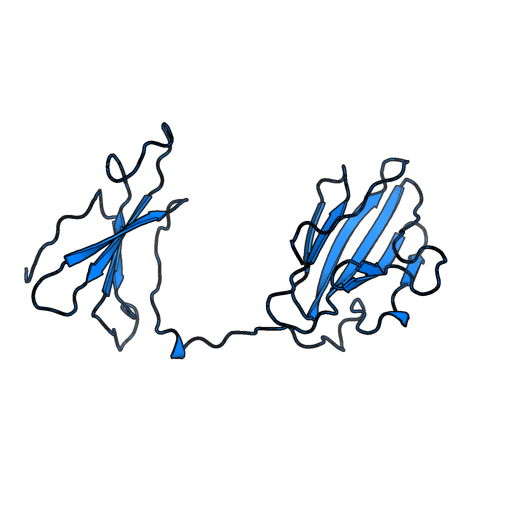.75 101 TYR A C 1
ATOM 766 O O . TYR A 1 101 ? 2.936 -14.952 -18.286 1.00 95.75 101 TYR A O 1
ATOM 774 N N . ASN A 1 102 ? 4.096 -13.655 -19.703 1.00 95.25 102 ASN A N 1
ATOM 775 C CA . ASN A 1 102 ? 5.129 -14.628 -20.032 1.00 95.25 102 ASN A CA 1
ATOM 776 C C . ASN A 1 102 ? 6.481 -13.921 -20.123 1.00 95.25 102 ASN A C 1
ATOM 778 O O . ASN A 1 102 ? 6.616 -12.926 -20.830 1.00 95.25 102 ASN A O 1
ATOM 782 N N . GLN A 1 103 ? 7.495 -14.465 -19.447 1.00 95.94 103 GLN A N 1
ATOM 783 C CA . GLN A 1 103 ? 8.823 -13.850 -19.385 1.00 95.94 103 GLN A CA 1
ATOM 784 C C . GLN A 1 103 ? 9.425 -13.574 -20.763 1.00 95.94 103 GLN A C 1
ATOM 786 O O . GLN A 1 103 ? 10.147 -12.600 -20.916 1.00 95.94 103 GLN A O 1
ATOM 791 N N . LYS A 1 104 ? 9.136 -14.418 -21.761 1.00 97.19 104 LYS A N 1
ATOM 792 C CA . LYS A 1 104 ? 9.687 -14.287 -23.119 1.00 97.19 104 LYS A CA 1
ATOM 793 C C . LYS A 1 104 ? 9.128 -13.097 -23.899 1.00 97.19 104 LYS A C 1
ATOM 795 O O . LYS A 1 104 ? 9.755 -12.674 -24.864 1.00 97.19 104 LYS A O 1
ATOM 800 N N . ASP A 1 105 ? 7.976 -12.580 -23.483 1.00 97.19 105 ASP A N 1
ATOM 801 C CA . ASP A 1 105 ? 7.280 -11.492 -24.171 1.00 97.19 105 ASP A CA 1
ATOM 802 C C . ASP A 1 105 ? 7.703 -10.110 -23.640 1.00 97.19 105 ASP A C 1
ATOM 804 O O . ASP A 1 105 ? 7.299 -9.081 -24.199 1.00 97.19 105 ASP A O 1
ATOM 808 N N . ALA A 1 106 ? 8.529 -10.088 -22.583 1.00 98.44 106 ALA A N 1
ATOM 809 C CA . ALA A 1 106 ? 9.115 -8.876 -22.036 1.00 98.44 106 ALA A CA 1
ATOM 810 C C . ALA A 1 106 ? 10.061 -8.232 -23.055 1.00 98.44 106 ALA A C 1
ATOM 812 O O . ALA A 1 106 ? 10.933 -8.900 -23.624 1.00 98.44 106 ALA A O 1
ATOM 813 N N . ARG A 1 107 ? 9.861 -6.940 -23.315 1.00 98.50 107 ARG A N 1
ATOM 814 C CA . ARG A 1 107 ? 10.487 -6.228 -24.435 1.00 98.50 107 ARG A CA 1
ATOM 815 C C . ARG A 1 107 ? 10.541 -4.723 -24.207 1.00 98.50 107 ARG A C 1
ATOM 817 O O . ARG A 1 107 ? 9.661 -4.142 -23.571 1.00 98.50 107 ARG A O 1
ATOM 824 N N . ILE A 1 108 ? 11.497 -4.081 -24.870 1.00 98.62 108 ILE A N 1
ATOM 825 C CA . ILE A 1 108 ? 11.603 -2.623 -24.960 1.00 98.62 108 ILE A CA 1
ATOM 826 C C . ILE A 1 108 ? 11.293 -2.193 -26.399 1.00 98.62 108 ILE A C 1
ATOM 828 O O . ILE A 1 108 ? 11.865 -2.711 -27.356 1.00 98.62 108 ILE A O 1
ATOM 832 N N . VAL A 1 109 ? 10.377 -1.240 -26.567 1.00 98.31 109 VAL A N 1
ATOM 833 C CA . VAL A 1 109 ? 9.923 -0.732 -27.867 1.00 98.31 109 VAL A CA 1
ATOM 834 C C . VAL A 1 109 ? 10.173 0.769 -27.949 1.00 98.31 109 VAL A C 1
ATOM 836 O O . VAL A 1 109 ? 9.615 1.546 -27.180 1.00 98.31 109 VAL A O 1
ATOM 839 N N . ARG A 1 110 ? 10.970 1.196 -28.932 1.00 98.12 110 ARG A N 1
ATOM 840 C CA . ARG A 1 110 ? 11.221 2.615 -29.210 1.00 98.12 110 ARG A CA 1
ATOM 841 C C . ARG A 1 110 ? 10.308 3.133 -30.321 1.00 98.12 110 ARG A C 1
ATOM 843 O O . ARG A 1 110 ? 10.250 2.548 -31.401 1.00 98.12 110 ARG A O 1
ATOM 850 N N . LYS A 1 111 ? 9.650 4.266 -30.077 1.00 97.25 111 LYS A N 1
ATOM 851 C CA . LYS A 1 111 ? 8.818 5.012 -31.032 1.00 97.25 111 LYS A CA 1
ATOM 852 C C . LYS A 1 111 ? 9.278 6.472 -31.045 1.00 97.25 111 LYS A C 1
ATOM 854 O O . LYS A 1 111 ? 8.806 7.293 -30.268 1.00 97.25 111 LYS A O 1
ATOM 859 N N . GLY A 1 112 ? 10.247 6.795 -31.902 1.00 96.62 112 GLY A N 1
ATOM 860 C CA . GLY A 1 112 ? 10.880 8.118 -31.888 1.00 96.62 112 GLY A CA 1
ATOM 861 C C . GLY A 1 112 ? 11.627 8.368 -30.571 1.00 96.62 112 GLY A C 1
ATOM 862 O O . GLY A 1 112 ? 12.547 7.617 -30.238 1.00 96.62 112 GLY A O 1
ATOM 863 N N . ASN A 1 113 ? 11.221 9.409 -29.838 1.00 96.94 113 ASN A N 1
ATOM 864 C CA . ASN A 1 113 ? 11.743 9.767 -28.513 1.00 96.94 113 ASN A CA 1
ATOM 865 C C . ASN A 1 113 ? 10.968 9.120 -27.349 1.00 96.94 113 ASN A C 1
ATOM 867 O O . ASN A 1 113 ? 11.263 9.409 -26.192 1.00 96.94 113 ASN A O 1
ATOM 871 N N . GLU A 1 114 ? 9.973 8.276 -27.631 1.00 98.44 114 GLU A N 1
ATOM 872 C CA . GLU A 1 114 ? 9.304 7.476 -26.607 1.00 98.44 114 GLU A CA 1
ATOM 873 C C . GLU A 1 114 ? 9.906 6.072 -26.526 1.00 98.44 114 GLU A C 1
ATOM 875 O O . GLU A 1 114 ? 10.127 5.409 -27.547 1.00 98.44 114 GLU A O 1
ATOM 880 N N . VAL A 1 115 ? 10.126 5.595 -25.305 1.00 98.75 115 VAL A N 1
ATOM 881 C CA . VAL A 1 115 ? 10.593 4.241 -25.007 1.00 98.75 115 VAL A CA 1
ATOM 882 C C . VAL A 1 115 ? 9.580 3.570 -24.094 1.00 98.75 115 VAL A C 1
ATOM 884 O O . VAL A 1 115 ? 9.403 3.971 -22.948 1.00 98.75 115 VAL A O 1
ATOM 887 N N . HIS A 1 116 ? 8.924 2.542 -24.618 1.00 98.75 116 HIS A N 1
ATOM 888 C CA . HIS A 1 116 ? 7.928 1.745 -23.913 1.00 98.75 116 HIS A CA 1
ATOM 889 C C . HIS A 1 116 ? 8.571 0.436 -23.467 1.00 98.75 116 HIS A C 1
ATOM 891 O O . HIS A 1 116 ? 9.029 -0.352 -24.296 1.00 98.75 116 HIS A O 1
ATOM 897 N N . VAL A 1 117 ? 8.633 0.212 -22.162 1.00 98.75 117 VAL A N 1
ATOM 898 C CA . VAL A 1 117 ? 9.161 -1.001 -21.543 1.00 98.75 117 VAL A CA 1
ATOM 899 C C . VAL A 1 117 ? 7.977 -1.838 -21.091 1.00 98.75 117 VAL A C 1
ATOM 901 O O . VAL A 1 117 ? 7.212 -1.411 -20.236 1.00 98.75 117 VAL A O 1
ATOM 904 N N . TYR A 1 118 ? 7.842 -3.028 -21.661 1.00 98.69 118 TYR A N 1
ATOM 905 C CA . TYR A 1 118 ? 6.869 -4.033 -21.251 1.00 98.69 118 TYR A CA 1
ATOM 906 C C . TYR A 1 118 ? 7.631 -5.086 -20.455 1.00 98.69 118 TYR A C 1
ATOM 908 O O . TYR A 1 118 ? 8.184 -6.025 -21.027 1.00 98.69 118 TYR A O 1
ATOM 916 N N . GLY A 1 119 ? 7.764 -4.858 -19.154 1.00 98.38 119 GLY A N 1
ATOM 917 C CA . GLY A 1 119 ? 8.582 -5.661 -18.259 1.00 98.38 119 GLY A CA 1
ATOM 918 C C . GLY A 1 119 ? 7.762 -6.539 -17.326 1.00 98.38 119 GLY A C 1
ATOM 919 O O . GLY A 1 119 ? 6.551 -6.387 -17.175 1.00 98.38 119 GLY A O 1
ATOM 920 N N . ILE A 1 120 ? 8.463 -7.433 -16.638 1.00 98.50 120 ILE A N 1
ATOM 921 C CA . ILE A 1 120 ? 7.894 -8.258 -15.577 1.00 98.50 120 ILE A CA 1
ATOM 922 C C . ILE A 1 120 ? 8.676 -8.129 -14.274 1.00 98.50 120 ILE A C 1
ATOM 924 O O . ILE A 1 120 ? 9.903 -7.975 -14.271 1.00 98.50 120 ILE A O 1
ATOM 928 N N . ALA A 1 121 ? 7.942 -8.239 -13.175 1.00 98.12 121 ALA A N 1
ATOM 929 C CA . ALA A 1 121 ? 8.460 -8.425 -11.836 1.00 98.12 121 ALA A CA 1
ATOM 930 C C . ALA A 1 121 ? 8.180 -9.859 -11.392 1.00 98.12 121 ALA A C 1
ATOM 932 O O . ALA A 1 121 ? 7.066 -10.371 -11.522 1.00 98.12 121 ALA A O 1
ATOM 933 N N . MET A 1 122 ? 9.227 -10.503 -10.905 1.00 96.69 122 MET A N 1
ATOM 934 C CA . MET A 1 122 ? 9.177 -11.788 -10.234 1.00 96.69 122 MET A CA 1
ATOM 935 C C . MET A 1 122 ? 10.076 -11.706 -9.017 1.00 96.69 122 MET A C 1
ATOM 937 O O . MET A 1 122 ? 11.039 -10.933 -9.000 1.00 96.69 122 MET A O 1
ATOM 941 N N . ARG A 1 123 ? 9.822 -12.540 -8.016 1.00 95.00 123 ARG A N 1
ATOM 942 C CA . ARG A 1 123 ? 10.664 -12.607 -6.826 1.00 95.00 123 ARG A CA 1
ATOM 943 C C . ARG A 1 123 ? 12.157 -12.616 -7.167 1.00 95.00 123 ARG A C 1
ATOM 945 O O . ARG A 1 123 ? 12.651 -13.473 -7.902 1.00 95.00 123 ARG A O 1
ATOM 952 N N . SER A 1 124 ? 12.869 -11.630 -6.614 1.00 92.88 124 SER A N 1
ATOM 953 C CA . SER A 1 124 ? 14.309 -11.397 -6.807 1.00 92.88 124 SER A CA 1
ATOM 954 C C . SER A 1 124 ? 14.764 -11.028 -8.232 1.00 92.88 124 SER A C 1
ATOM 956 O O . SER A 1 124 ? 15.969 -11.054 -8.496 1.00 92.88 124 SER A O 1
ATOM 958 N N . LYS A 1 125 ? 13.863 -10.693 -9.168 1.00 94.94 125 LYS A N 1
ATOM 959 C CA . LYS A 1 125 ? 14.247 -10.411 -10.558 1.00 94.94 125 LYS A CA 1
ATOM 960 C C . LYS A 1 125 ? 13.268 -9.505 -11.312 1.00 94.94 125 LYS A C 1
ATOM 962 O O . LYS A 1 125 ? 12.073 -9.769 -11.376 1.00 94.94 125 LYS A O 1
ATOM 967 N N . PHE A 1 126 ? 13.823 -8.532 -12.032 1.00 98.06 126 PHE A N 1
ATOM 968 C CA . PHE A 1 126 ? 13.130 -7.861 -13.132 1.00 98.06 126 PHE A CA 1
ATOM 969 C C . PHE A 1 126 ? 13.627 -8.373 -14.483 1.00 98.06 126 PHE A C 1
ATOM 971 O O . PHE A 1 126 ? 14.806 -8.700 -14.647 1.00 98.06 126 PHE A O 1
ATOM 978 N N . ILE A 1 127 ? 12.723 -8.441 -15.456 1.00 98.38 127 ILE A N 1
ATOM 979 C CA . ILE A 1 127 ? 13.052 -8.704 -16.861 1.00 98.38 127 ILE A CA 1
ATOM 980 C C . ILE A 1 127 ? 12.334 -7.645 -17.697 1.00 98.38 127 ILE A C 1
ATOM 982 O O . ILE A 1 127 ? 11.108 -7.604 -17.725 1.00 98.38 127 ILE A O 1
ATOM 986 N N . PHE A 1 128 ? 13.103 -6.799 -18.374 1.00 98.44 128 PHE A N 1
ATOM 987 C CA . PHE A 1 128 ? 12.628 -5.718 -19.239 1.00 98.44 128 PHE A CA 1
ATOM 988 C C . PHE A 1 128 ? 12.776 -6.052 -20.725 1.00 98.44 128 PHE A C 1
ATOM 990 O O . PHE A 1 128 ? 11.966 -5.609 -21.532 1.00 98.44 128 PHE A O 1
ATOM 997 N N . ASP A 1 129 ? 13.776 -6.859 -21.087 1.00 97.94 129 ASP A N 1
ATOM 998 C CA . ASP A 1 129 ? 13.933 -7.414 -22.433 1.00 97.94 129 ASP A CA 1
ATOM 999 C C . ASP A 1 129 ? 14.455 -8.849 -22.348 1.00 97.94 129 ASP A C 1
ATOM 1001 O O . ASP A 1 129 ? 15.605 -9.096 -21.983 1.00 97.94 129 ASP A O 1
ATOM 1005 N N . ALA A 1 130 ? 13.606 -9.813 -22.693 1.00 97.31 130 ALA A N 1
ATOM 1006 C CA . ALA A 1 130 ? 13.926 -11.233 -22.600 1.00 97.31 130 ALA A CA 1
ATOM 1007 C C . ALA A 1 130 ? 15.037 -11.686 -23.561 1.00 97.31 130 ALA A C 1
ATOM 1009 O O . ALA A 1 130 ? 15.656 -12.728 -23.335 1.00 97.31 130 ALA A O 1
ATOM 1010 N N . ASN A 1 131 ? 15.279 -10.931 -24.636 1.00 96.00 131 ASN A N 1
ATOM 1011 C CA . ASN A 1 131 ? 16.239 -11.273 -25.683 1.00 96.00 131 ASN A CA 1
ATOM 1012 C C . ASN A 1 131 ? 17.570 -10.523 -25.528 1.00 96.00 131 ASN A C 1
ATOM 1014 O O . ASN A 1 131 ? 18.531 -10.814 -26.245 1.00 96.00 131 ASN A O 1
ATOM 1018 N N . ALA A 1 132 ? 17.652 -9.572 -24.596 1.00 95.88 132 ALA A N 1
ATOM 1019 C CA . ALA A 1 132 ? 18.869 -8.826 -24.325 1.00 95.88 132 ALA A CA 1
ATOM 1020 C C . ALA A 1 132 ? 19.899 -9.662 -23.549 1.00 95.88 132 ALA A C 1
ATOM 1022 O O . ALA A 1 132 ? 19.576 -10.502 -22.710 1.00 95.88 132 ALA A O 1
ATOM 1023 N N . LYS A 1 133 ? 21.187 -9.362 -23.765 1.00 95.50 133 LYS A N 1
ATOM 1024 C CA . LYS A 1 133 ? 22.290 -9.958 -22.987 1.00 95.50 133 LYS A CA 1
ATOM 1025 C C . LYS A 1 133 ? 22.189 -9.625 -21.492 1.00 95.50 133 LYS A C 1
ATOM 1027 O O . LYS A 1 133 ? 22.601 -10.430 -20.660 1.00 95.50 133 LYS A O 1
ATOM 1032 N N . ARG A 1 134 ? 21.681 -8.431 -21.168 1.00 95.81 134 ARG A N 1
ATOM 1033 C CA . ARG A 1 134 ? 21.344 -8.000 -19.807 1.00 95.81 134 ARG A CA 1
ATOM 1034 C C . ARG A 1 134 ? 19.843 -7.693 -19.750 1.00 95.81 134 ARG A C 1
ATOM 1036 O O . ARG A 1 134 ? 19.458 -6.580 -20.097 1.00 95.81 134 ARG A O 1
ATOM 1043 N N . PRO A 1 135 ? 19.001 -8.680 -19.402 1.00 96.50 135 PRO A N 1
ATOM 1044 C CA . PRO A 1 135 ? 17.545 -8.540 -19.459 1.00 96.50 135 PRO A CA 1
ATOM 1045 C C . PRO A 1 135 ? 16.979 -7.590 -18.399 1.00 96.50 135 PRO A C 1
ATOM 1047 O O . PRO A 1 135 ? 15.829 -7.182 -18.483 1.00 96.50 135 PRO A O 1
ATOM 1050 N N . ASP A 1 136 ? 17.776 -7.250 -17.394 1.00 96.50 136 ASP A N 1
ATOM 1051 C CA . ASP A 1 136 ? 17.472 -6.413 -16.236 1.00 96.50 136 ASP A CA 1
ATOM 1052 C C . ASP A 1 136 ? 17.832 -4.932 -16.446 1.00 96.50 136 ASP A C 1
ATOM 1054 O O . ASP A 1 136 ? 17.831 -4.145 -15.501 1.00 96.50 136 ASP A O 1
ATOM 1058 N N . VAL A 1 137 ? 18.153 -4.531 -17.679 1.00 97.56 137 VAL A N 1
ATOM 1059 C CA . VAL A 1 137 ? 18.672 -3.196 -17.993 1.00 97.56 137 VAL A CA 1
ATOM 1060 C C . VAL A 1 137 ? 17.811 -2.519 -19.044 1.00 97.56 137 VAL A C 1
ATOM 1062 O O . VAL A 1 137 ? 17.452 -3.113 -20.056 1.00 97.56 137 VAL A O 1
ATOM 1065 N N . ILE A 1 138 ? 17.534 -1.241 -18.805 1.00 97.81 138 ILE A N 1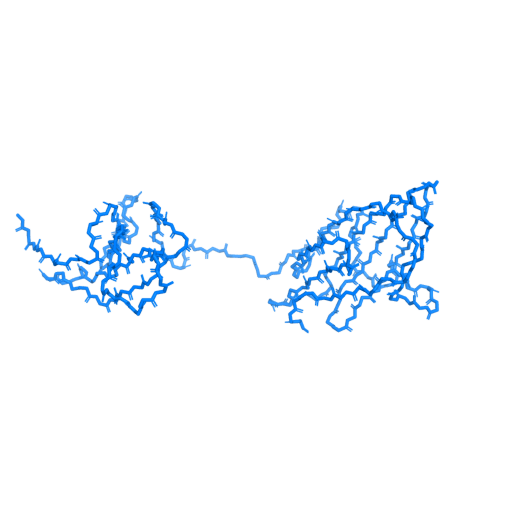
ATOM 1066 C CA . ILE A 1 138 ? 16.823 -0.356 -19.722 1.00 97.81 138 ILE A CA 1
ATOM 1067 C C . ILE A 1 138 ? 17.831 0.685 -20.220 1.00 97.81 138 ILE A C 1
ATOM 1069 O O . ILE A 1 138 ? 18.344 1.477 -19.431 1.00 97.81 138 ILE A O 1
ATOM 1073 N N . GLU A 1 139 ? 18.132 0.674 -21.519 1.00 97.06 139 GLU A N 1
ATOM 1074 C CA . GLU A 1 139 ? 19.013 1.660 -22.158 1.00 97.06 139 GLU A CA 1
ATOM 1075 C C . GLU A 1 139 ? 18.183 2.682 -22.946 1.00 97.06 139 GLU A C 1
ATOM 1077 O O . GLU A 1 139 ? 17.395 2.332 -23.828 1.00 97.06 139 GLU A O 1
ATOM 1082 N N . VAL A 1 140 ? 18.355 3.962 -22.615 1.00 97.75 140 VAL A N 1
ATOM 1083 C CA . VAL A 1 140 ? 17.622 5.094 -23.202 1.00 97.75 140 VAL A CA 1
ATOM 1084 C C . VAL A 1 140 ? 18.569 6.258 -23.474 1.00 97.75 140 VAL A C 1
ATOM 1086 O O . VAL A 1 140 ? 19.679 6.302 -22.943 1.00 97.75 140 VAL A O 1
ATOM 1089 N N . ASN A 1 141 ? 18.130 7.201 -24.301 1.00 98.06 141 ASN A N 1
ATOM 1090 C CA . ASN A 1 141 ? 18.839 8.445 -24.553 1.00 98.06 141 ASN A CA 1
ATOM 1091 C C . ASN A 1 141 ? 18.380 9.524 -23.572 1.00 98.06 141 ASN A C 1
ATOM 1093 O O . ASN A 1 141 ? 17.231 9.540 -23.127 1.00 98.06 141 ASN A O 1
ATOM 1097 N N . GLU A 1 142 ? 19.273 10.467 -23.284 1.00 97.62 142 GLU A N 1
ATOM 1098 C CA . GLU A 1 142 ? 18.892 11.681 -22.571 1.00 97.62 142 GLU A CA 1
ATOM 1099 C C . GLU A 1 142 ? 17.774 12.415 -23.334 1.00 97.62 142 GLU A C 1
ATOM 1101 O O . GLU A 1 142 ? 17.858 12.624 -24.545 1.00 97.62 142 GLU A O 1
ATOM 1106 N N . GLY A 1 143 ? 16.711 12.783 -22.620 1.00 97.56 143 GLY A N 1
ATOM 1107 C CA . GLY A 1 143 ? 15.517 13.427 -23.164 1.00 97.56 143 GLY A CA 1
ATOM 1108 C C . GLY A 1 143 ? 14.412 12.472 -23.628 1.00 97.56 143 GLY A C 1
ATOM 1109 O O . GLY A 1 143 ? 13.323 12.951 -23.950 1.00 97.56 143 GLY A O 1
ATOM 1110 N N . ASP A 1 144 ? 14.637 11.153 -23.630 1.00 98.62 144 ASP A N 1
ATOM 1111 C CA . ASP A 1 144 ? 13.579 10.187 -23.941 1.00 98.62 144 ASP A CA 1
ATOM 1112 C C . ASP A 1 144 ? 12.431 10.279 -22.922 1.00 98.62 144 ASP A C 1
ATOM 1114 O O . ASP A 1 144 ? 12.651 10.407 -21.711 1.00 98.62 144 ASP A O 1
ATOM 1118 N N . LYS A 1 145 ? 11.192 10.155 -23.411 1.00 98.62 145 LYS A N 1
ATOM 1119 C CA . LYS A 1 145 ? 10.030 9.851 -22.572 1.00 98.62 145 LYS A CA 1
ATOM 1120 C C . LYS A 1 145 ? 9.983 8.339 -22.371 1.00 98.62 145 LYS A C 1
ATOM 1122 O O . LYS A 1 145 ? 9.781 7.594 -23.327 1.00 98.62 145 LYS A O 1
ATOM 1127 N N . VAL A 1 146 ? 10.158 7.888 -21.138 1.00 98.50 146 VAL A N 1
ATOM 1128 C CA . VAL A 1 146 ? 10.172 6.471 -20.778 1.00 98.50 146 VAL A CA 1
ATOM 1129 C C . VAL A 1 146 ? 8.858 6.116 -20.093 1.00 98.50 146 VAL A C 1
ATOM 1131 O O . VAL A 1 146 ? 8.453 6.778 -19.139 1.00 98.50 146 VAL A O 1
ATOM 1134 N N . VAL A 1 147 ? 8.206 5.068 -20.585 1.00 98.62 147 VAL A N 1
ATOM 1135 C CA . VAL A 1 147 ? 6.979 4.486 -20.034 1.00 98.62 147 VAL A CA 1
ATOM 1136 C C . VAL A 1 147 ? 7.298 3.042 -19.670 1.00 98.62 147 VAL A 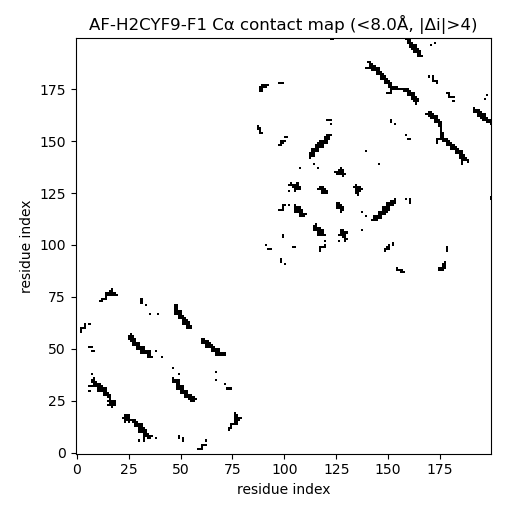C 1
ATOM 1138 O O . VAL A 1 147 ? 7.681 2.264 -20.541 1.00 98.62 147 VAL A O 1
ATOM 1141 N N . ILE A 1 148 ? 7.204 2.685 -18.392 1.00 98.56 148 ILE A N 1
ATOM 1142 C CA . ILE A 1 148 ? 7.486 1.331 -17.908 1.00 98.56 148 ILE A CA 1
ATOM 1143 C C . ILE A 1 148 ? 6.186 0.710 -17.428 1.00 98.56 148 ILE A C 1
ATOM 1145 O O . ILE A 1 148 ? 5.672 1.097 -16.382 1.00 98.56 148 ILE A O 1
ATOM 1149 N N . HIS A 1 149 ? 5.700 -0.272 -18.177 1.00 98.56 149 HIS A N 1
ATOM 1150 C CA . HIS A 1 149 ? 4.630 -1.178 -17.789 1.00 98.56 149 HIS A CA 1
ATOM 1151 C C . HIS A 1 149 ? 5.267 -2.401 -17.136 1.00 98.56 149 HIS A C 1
ATOM 1153 O O . HIS A 1 149 ? 6.063 -3.099 -17.767 1.00 98.56 149 HIS A O 1
ATOM 1159 N N . LEU A 1 150 ? 4.963 -2.644 -15.867 1.00 98.44 150 LEU A N 1
ATOM 1160 C CA . LEU A 1 150 ? 5.545 -3.740 -15.105 1.00 98.44 150 LEU A CA 1
ATOM 1161 C C . LEU A 1 150 ? 4.437 -4.668 -14.617 1.00 98.44 150 LEU A C 1
ATOM 1163 O O . LEU A 1 150 ? 3.558 -4.244 -13.867 1.00 98.44 150 LEU A O 1
ATOM 1167 N N . THR A 1 151 ? 4.486 -5.927 -15.047 1.00 98.62 151 THR A N 1
ATOM 1168 C CA . THR A 1 151 ? 3.520 -6.960 -14.654 1.00 98.62 151 THR A CA 1
ATOM 1169 C C . THR A 1 151 ? 4.109 -7.872 -13.584 1.00 98.62 151 THR A C 1
ATOM 1171 O O . THR A 1 151 ? 5.181 -8.445 -13.778 1.00 98.62 151 THR A O 1
ATOM 1174 N N . ASN A 1 152 ? 3.408 -8.048 -12.466 1.00 98.31 152 ASN A N 1
ATOM 1175 C CA . ASN A 1 152 ? 3.777 -9.025 -11.445 1.00 98.31 152 ASN A CA 1
ATOM 1176 C C . ASN A 1 152 ? 3.344 -10.436 -11.885 1.00 98.31 152 ASN A C 1
ATOM 1178 O O . ASN A 1 152 ? 2.155 -10.695 -12.083 1.00 98.31 152 ASN A O 1
ATOM 1182 N N . LEU A 1 153 ? 4.312 -11.340 -12.058 1.00 97.50 153 LEU A N 1
ATOM 1183 C CA . LEU A 1 153 ? 4.072 -12.734 -12.452 1.00 97.50 153 LEU A CA 1
ATOM 1184 C C . LEU A 1 153 ? 3.985 -13.716 -11.284 1.00 97.50 153 LEU A C 1
ATOM 1186 O O . LEU A 1 153 ? 3.744 -14.903 -11.521 1.00 97.50 153 LEU A O 1
ATOM 1190 N N . ASP A 1 154 ? 4.180 -13.258 -10.056 1.00 96.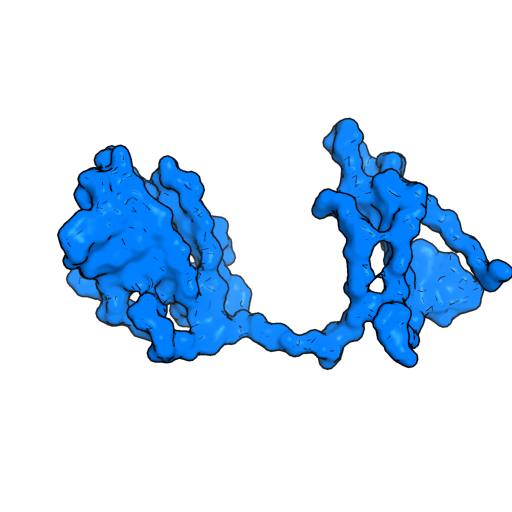44 154 ASP A N 1
ATOM 1191 C CA . ASP A 1 154 ? 3.938 -14.073 -8.879 1.00 96.44 154 ASP A CA 1
ATOM 1192 C C . ASP A 1 154 ? 2.421 -14.123 -8.643 1.00 96.44 154 ASP A C 1
ATOM 1194 O O . ASP A 1 154 ? 1.812 -13.192 -8.124 1.00 96.44 154 ASP A O 1
ATOM 1198 N N . PHE A 1 155 ? 1.788 -15.206 -9.106 1.00 95.25 155 PHE A N 1
ATOM 1199 C CA . PHE A 1 155 ? 0.367 -15.498 -8.871 1.00 95.25 155 PHE A CA 1
ATOM 1200 C C . PHE A 1 155 ? 0.187 -16.233 -7.541 1.00 95.25 155 PHE A C 1
ATOM 1202 O O . PHE A 1 155 ? -0.347 -17.341 -7.503 1.00 95.25 155 PHE A O 1
ATOM 1209 N N . ASP A 1 156 ? 0.692 -15.624 -6.476 1.00 95.69 156 ASP A N 1
ATOM 1210 C CA . ASP A 1 156 ? 0.585 -16.112 -5.106 1.00 95.69 156 ASP A CA 1
ATOM 1211 C C . ASP A 1 156 ? 0.315 -14.930 -4.171 1.00 95.69 156 ASP A C 1
ATOM 1213 O O . ASP A 1 156 ? 0.644 -13.782 -4.490 1.00 95.69 156 ASP A O 1
ATOM 1217 N N . GLU A 1 157 ? -0.333 -15.206 -3.049 1.00 95.50 157 GLU A N 1
ATOM 1218 C CA . GLU A 1 157 ? -0.784 -14.176 -2.118 1.00 95.50 157 GLU A CA 1
ATOM 1219 C C . GLU A 1 157 ? 0.410 -13.439 -1.493 1.00 95.50 157 GLU A C 1
ATOM 1221 O O . GLU A 1 157 ? 1.454 -14.029 -1.219 1.00 95.50 157 GLU A O 1
ATOM 1226 N N . ASP A 1 158 ? 0.246 -12.134 -1.255 1.00 95.38 158 ASP A N 1
ATOM 1227 C CA . ASP A 1 158 ? 1.205 -11.282 -0.527 1.00 95.38 158 ASP A CA 1
ATOM 1228 C C . ASP A 1 158 ? 2.598 -11.105 -1.180 1.00 95.38 158 ASP A C 1
ATOM 1230 O O . ASP A 1 158 ? 3.485 -10.464 -0.617 1.00 95.38 158 ASP A O 1
ATOM 1234 N N . ILE A 1 159 ? 2.811 -11.576 -2.416 1.00 97.12 159 ILE A N 1
ATOM 1235 C CA . ILE A 1 159 ? 4.061 -11.323 -3.160 1.00 97.12 159 ILE A CA 1
ATOM 1236 C C . ILE A 1 159 ? 3.974 -9.991 -3.916 1.00 97.12 159 ILE A C 1
ATOM 1238 O O . ILE A 1 159 ? 3.881 -9.933 -5.144 1.00 97.12 159 ILE A O 1
ATOM 1242 N N . THR A 1 160 ? 3.986 -8.888 -3.167 1.00 97.69 160 THR A N 1
ATOM 1243 C CA . THR A 1 160 ? 3.960 -7.527 -3.727 1.00 97.69 160 THR A CA 1
ATOM 1244 C C . THR A 1 160 ? 5.355 -7.067 -4.131 1.00 97.69 160 THR A C 1
ATOM 1246 O O . THR A 1 160 ? 6.285 -7.083 -3.324 1.00 97.69 160 THR A O 1
ATOM 1249 N N . HIS A 1 161 ? 5.488 -6.561 -5.358 1.00 98.44 161 HIS A N 1
ATOM 1250 C CA . HIS A 1 161 ? 6.706 -5.886 -5.805 1.00 98.44 161 HIS A CA 1
ATOM 1251 C C . HIS A 1 161 ? 6.568 -4.377 -5.696 1.00 98.44 161 HIS A C 1
ATOM 1253 O 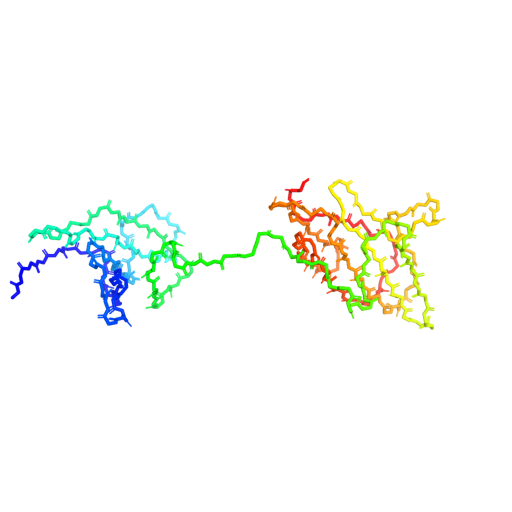O . HIS A 1 161 ? 5.488 -3.815 -5.853 1.00 98.44 161 HIS A O 1
ATOM 1259 N N . GLY A 1 162 ? 7.698 -3.721 -5.489 1.00 98.00 162 GLY A N 1
ATOM 1260 C CA . GLY A 1 162 ? 7.857 -2.293 -5.685 1.00 98.00 162 GLY A CA 1
ATOM 1261 C C . GLY A 1 162 ? 8.764 -2.014 -6.875 1.00 98.00 162 GLY A C 1
ATOM 1262 O O . GLY A 1 162 ? 9.504 -2.889 -7.325 1.00 98.00 162 GLY A O 1
ATOM 1263 N N . PHE A 1 163 ? 8.755 -0.788 -7.378 1.00 98.19 163 PHE A N 1
ATOM 1264 C CA . PHE A 1 163 ? 9.682 -0.352 -8.412 1.00 98.19 163 PHE A CA 1
ATOM 1265 C C . PHE A 1 163 ? 10.039 1.116 -8.222 1.00 98.19 163 PHE A C 1
ATOM 1267 O O . PHE A 1 163 ? 9.182 1.997 -8.315 1.00 98.19 163 PHE A O 1
ATOM 1274 N N . ALA A 1 164 ? 11.327 1.368 -8.008 1.00 97.44 164 ALA A N 1
ATOM 1275 C CA . ALA A 1 164 ? 11.876 2.704 -7.893 1.00 97.44 164 ALA A CA 1
ATOM 1276 C C . ALA A 1 164 ? 13.155 2.865 -8.715 1.00 97.44 164 ALA A C 1
ATOM 1278 O O . ALA A 1 164 ? 13.928 1.926 -8.934 1.00 97.44 164 ALA A O 1
ATOM 1279 N N . ILE A 1 165 ? 13.379 4.107 -9.142 1.00 96.31 165 ILE A N 1
ATOM 1280 C CA . ILE A 1 165 ? 14.567 4.530 -9.879 1.00 96.31 165 ILE A CA 1
ATOM 1281 C C . ILE A 1 165 ? 15.320 5.531 -9.010 1.00 96.31 165 ILE A C 1
ATOM 1283 O O . ILE A 1 165 ? 14.788 6.589 -8.649 1.00 96.31 165 ILE A O 1
ATOM 1287 N N . ASN A 1 166 ? 16.576 5.222 -8.691 1.00 94.75 166 ASN A N 1
ATOM 1288 C CA . ASN A 1 166 ? 17.410 6.125 -7.907 1.00 94.75 166 ASN A CA 1
ATOM 1289 C C . ASN A 1 166 ? 17.476 7.517 -8.550 1.00 94.75 166 ASN A C 1
ATOM 1291 O O . ASN A 1 166 ? 17.693 7.650 -9.749 1.00 94.75 166 ASN A O 1
ATOM 1295 N N . GLN A 1 167 ? 17.345 8.558 -7.723 1.00 92.25 167 GLN A N 1
ATOM 1296 C CA . GLN A 1 167 ? 17.385 9.981 -8.104 1.00 92.25 167 GLN A CA 1
ATOM 1297 C C . GLN A 1 167 ? 16.214 10.514 -8.948 1.00 92.25 167 GLN A C 1
ATOM 1299 O O . GLN A 1 167 ? 16.199 11.713 -9.234 1.00 92.25 167 GLN A O 1
ATOM 1304 N N . TYR A 1 168 ? 15.225 9.687 -9.298 1.00 91.88 168 TYR A N 1
ATOM 1305 C CA . TYR A 1 168 ? 14.042 10.138 -10.041 1.00 91.88 168 TYR A CA 1
ATOM 1306 C C . TYR A 1 168 ? 12.825 10.431 -9.151 1.00 91.88 168 TYR A C 1
ATOM 1308 O O . TYR A 1 168 ? 11.864 11.015 -9.637 1.00 91.88 168 TYR A O 1
ATOM 1316 N N . ASN A 1 169 ? 12.880 10.108 -7.850 1.00 93.38 169 ASN A N 1
ATOM 1317 C CA . ASN A 1 169 ? 11.764 10.282 -6.904 1.00 93.38 169 ASN A CA 1
ATOM 1318 C C . ASN A 1 169 ? 10.463 9.629 -7.409 1.00 93.38 169 ASN A C 1
ATOM 1320 O O . ASN A 1 169 ? 9.383 10.217 -7.378 1.00 93.38 169 ASN A O 1
ATOM 1324 N N . LEU A 1 170 ? 10.611 8.412 -7.925 1.00 93.69 170 LEU A N 1
ATOM 1325 C CA . LEU A 1 170 ? 9.554 7.599 -8.502 1.00 93.69 170 LEU A CA 1
ATOM 1326 C C . LEU A 1 170 ? 9.445 6.314 -7.696 1.00 93.69 170 LEU A C 1
ATOM 1328 O O . LEU A 1 170 ? 10.465 5.677 -7.430 1.00 93.69 170 LEU A O 1
ATOM 1332 N N . ASN A 1 171 ? 8.221 5.950 -7.330 1.00 95.56 171 ASN A N 1
ATOM 1333 C CA . ASN A 1 171 ? 7.908 4.690 -6.680 1.00 95.56 171 ASN A CA 1
ATOM 1334 C C . ASN A 1 171 ? 6.520 4.219 -7.123 1.00 95.56 171 ASN A C 1
ATOM 1336 O O . ASN A 1 171 ? 5.587 5.022 -7.165 1.00 95.56 171 ASN A O 1
ATOM 1340 N N . MET A 1 172 ? 6.383 2.931 -7.416 1.00 97.00 172 MET A N 1
ATOM 1341 C CA . MET A 1 172 ? 5.093 2.272 -7.595 1.00 97.00 172 MET A CA 1
ATOM 1342 C C . MET A 1 172 ? 5.114 0.880 -6.971 1.00 97.00 172 MET A C 1
ATOM 1344 O O . MET A 1 172 ? 6.150 0.220 -6.970 1.00 97.00 172 MET A O 1
ATOM 1348 N N . GLU A 1 173 ? 3.958 0.424 -6.500 1.00 97.50 173 GLU A N 1
ATOM 1349 C CA . GLU A 1 173 ? 3.736 -0.976 -6.137 1.00 97.50 173 GLU A CA 1
ATOM 1350 C C . GLU A 1 173 ? 3.025 -1.719 -7.270 1.00 97.50 173 GLU A C 1
ATOM 1352 O O . GLU A 1 173 ? 2.243 -1.132 -8.026 1.00 97.50 173 GLU A O 1
ATOM 1357 N N . ILE A 1 174 ? 3.296 -3.018 -7.376 1.00 97.69 174 ILE A N 1
ATOM 1358 C CA . ILE A 1 174 ? 2.679 -3.934 -8.328 1.00 97.69 174 ILE A CA 1
ATOM 1359 C C . ILE A 1 174 ? 2.248 -5.193 -7.569 1.00 97.69 174 ILE A C 1
ATOM 1361 O O . ILE A 1 174 ? 3.066 -6.037 -7.190 1.00 97.69 174 ILE A O 1
ATOM 1365 N N . GLN A 1 175 ? 0.943 -5.304 -7.350 1.00 97.81 175 GLN A N 1
ATOM 1366 C CA . GLN A 1 175 ? 0.306 -6.408 -6.633 1.00 97.81 175 GLN A CA 1
ATOM 1367 C C . GLN A 1 175 ? 0.352 -7.713 -7.451 1.00 97.81 175 GLN A C 1
ATOM 1369 O O . GLN A 1 175 ? 0.462 -7.641 -8.678 1.00 97.81 175 GLN A O 1
ATOM 1374 N N . PRO A 1 176 ? 0.246 -8.900 -6.824 1.00 97.75 176 PRO A N 1
ATOM 1375 C CA . PRO A 1 176 ? 0.159 -10.188 -7.521 1.00 97.75 176 PRO A CA 1
ATOM 1376 C C . PRO A 1 176 ? -0.827 -10.173 -8.699 1.00 97.75 176 PRO A C 1
ATOM 1378 O O . PRO A 1 176 ? -2.005 -9.862 -8.524 1.00 97.75 176 PRO A O 1
ATOM 1381 N N . GLY A 1 177 ? -0.345 -10.472 -9.911 1.00 96.19 177 GLY A N 1
ATOM 1382 C CA . GLY A 1 177 ? -1.135 -10.488 -11.153 1.00 96.19 177 GLY A CA 1
ATOM 1383 C C . GLY A 1 177 ? -1.435 -9.122 -11.798 1.00 96.19 177 GLY A C 1
ATOM 1384 O O . GLY A 1 177 ? -1.910 -9.077 -12.941 1.00 96.19 177 GLY A O 1
ATOM 1385 N N . GLN A 1 178 ? -1.130 -8.015 -11.117 1.00 97.44 178 GLN A N 1
ATOM 1386 C CA . GLN A 1 178 ? -1.358 -6.651 -11.598 1.00 97.44 178 GLN A CA 1
ATOM 1387 C C . GLN A 1 178 ? -0.309 -6.236 -12.641 1.00 97.44 178 GLN A C 1
ATOM 1389 O O . GLN A 1 178 ? 0.854 -6.638 -12.576 1.00 97.44 178 GLN A O 1
ATOM 1394 N N . THR A 1 179 ? -0.706 -5.366 -13.573 1.00 98.31 179 THR A N 1
ATOM 1395 C CA . THR A 1 179 ? 0.224 -4.519 -14.334 1.00 98.31 179 THR A CA 1
ATOM 1396 C C . THR A 1 179 ? 0.078 -3.081 -13.865 1.00 98.31 179 THR A C 1
ATOM 1398 O O . THR A 1 179 ? -1.034 -2.557 -13.844 1.00 98.31 179 THR A O 1
ATOM 1401 N N . ASN A 1 180 ? 1.182 -2.438 -13.493 1.00 97.75 180 ASN A N 1
ATOM 1402 C CA . ASN A 1 180 ? 1.195 -1.020 -13.145 1.00 97.75 180 ASN A CA 1
ATOM 1403 C C . ASN A 1 180 ? 2.197 -0.263 -14.022 1.00 97.75 180 ASN A C 1
ATOM 1405 O O . ASN A 1 180 ? 3.138 -0.858 -14.550 1.00 97.75 180 ASN A O 1
ATOM 1409 N N . THR A 1 181 ? 1.966 1.034 -14.215 1.00 98.12 181 THR A N 1
ATOM 1410 C CA . THR A 1 181 ? 2.741 1.858 -15.148 1.00 98.12 181 THR A CA 1
ATOM 1411 C C . THR A 1 181 ? 3.334 3.071 -14.455 1.00 98.12 181 THR A C 1
ATOM 1413 O O . THR A 1 181 ? 2.646 3.771 -13.714 1.00 98.12 181 THR A O 1
ATOM 1416 N N . ILE A 1 182 ? 4.599 3.359 -14.757 1.00 97.44 182 ILE A N 1
ATOM 1417 C CA . ILE A 1 182 ? 5.261 4.599 -14.360 1.00 97.44 182 ILE A CA 1
ATOM 1418 C C . ILE A 1 182 ? 5.884 5.291 -15.568 1.00 97.44 182 ILE A C 1
ATOM 1420 O O . ILE A 1 182 ? 6.427 4.646 -16.464 1.00 97.44 182 ILE A O 1
ATOM 1424 N N . GLU A 1 183 ? 5.809 6.619 -15.585 1.00 97.62 183 GLU A N 1
ATOM 1425 C CA . GLU A 1 183 ? 6.316 7.448 -16.676 1.00 97.62 183 GLU A CA 1
ATOM 1426 C C . GLU A 1 183 ? 7.302 8.487 -16.159 1.00 97.62 183 GLU A C 1
ATOM 1428 O O . GLU A 1 183 ? 7.092 9.091 -15.105 1.00 97.62 183 GLU A O 1
ATOM 1433 N N . PHE A 1 184 ? 8.364 8.733 -16.923 1.00 97.19 184 PHE A N 1
ATOM 1434 C CA . PHE A 1 184 ? 9.313 9.801 -16.634 1.00 97.19 184 PHE A CA 1
ATOM 1435 C C . PHE A 1 184 ? 10.084 10.241 -17.875 1.00 97.19 184 PHE A C 1
ATOM 1437 O O . PHE A 1 184 ? 10.160 9.532 -18.875 1.00 97.19 184 PHE A O 1
ATOM 1444 N N . THR A 1 185 ? 10.696 11.420 -17.803 1.00 97.75 185 THR A N 1
ATOM 1445 C CA . THR A 1 185 ? 11.662 11.875 -18.809 1.00 97.75 185 THR A CA 1
ATOM 1446 C C . THR A 1 185 ? 13.064 11.557 -18.320 1.00 97.75 185 THR A C 1
ATOM 1448 O O . THR A 1 185 ? 13.435 12.024 -17.244 1.00 97.75 185 THR A O 1
ATOM 1451 N N . ALA A 1 186 ? 13.863 10.834 -19.106 1.00 97.38 186 ALA A N 1
ATOM 1452 C CA . ALA A 1 186 ? 15.265 10.546 -18.804 1.00 97.38 186 ALA A CA 1
ATOM 1453 C C . ALA A 1 186 ? 16.132 11.809 -18.975 1.00 97.38 186 ALA A C 1
ATOM 1455 O O . ALA A 1 186 ? 16.857 11.968 -19.949 1.00 97.38 186 ALA A O 1
ATOM 1456 N N . ASN A 1 187 ? 16.005 12.768 -18.060 1.00 95.88 187 ASN A N 1
ATOM 1457 C CA . ASN A 1 187 ? 16.520 14.133 -18.208 1.00 95.88 187 ASN A CA 1
ATOM 1458 C C . ASN A 1 187 ? 17.969 14.332 -17.741 1.00 95.88 187 ASN A C 1
ATOM 1460 O O . ASN A 1 187 ? 18.441 15.467 -17.708 1.00 95.88 187 ASN A O 1
ATOM 1464 N N . LYS A 1 188 ? 18.645 13.263 -17.314 1.00 94.12 188 LYS A N 1
ATOM 1465 C CA . LYS A 1 188 ? 20.034 13.305 -16.858 1.00 94.12 188 LYS A CA 1
ATOM 1466 C C . LYS A 1 188 ? 20.796 12.092 -17.394 1.00 94.12 188 LYS A C 1
ATOM 1468 O O . LYS A 1 188 ? 20.292 10.972 -17.264 1.00 94.12 188 LYS A O 1
ATOM 1473 N N . PRO A 1 189 ? 22.003 12.283 -17.953 1.00 96.56 189 PRO A N 1
ATOM 1474 C CA . PRO A 1 189 ? 22.828 11.180 -18.416 1.00 96.56 189 PRO A CA 1
ATOM 1475 C C . PRO A 1 189 ? 23.461 10.448 -17.227 1.00 96.56 189 PRO A C 1
ATOM 1477 O O . PRO A 1 189 ? 23.875 11.065 -16.244 1.00 96.56 189 PRO A O 1
ATOM 1480 N N . GLY A 1 190 ? 23.585 9.125 -17.327 1.00 96.12 190 GLY A N 1
ATOM 1481 C CA . GLY A 1 190 ? 24.255 8.314 -16.313 1.00 96.12 190 GLY A CA 1
ATOM 1482 C C . GLY A 1 190 ? 23.701 6.900 -16.199 1.00 96.12 190 GLY A C 1
ATOM 1483 O O . GLY A 1 190 ? 22.874 6.461 -16.994 1.00 96.12 190 GLY A O 1
ATOM 1484 N N . THR A 1 191 ? 24.173 6.178 -15.185 1.00 97.12 191 THR A N 1
ATOM 1485 C CA . THR A 1 191 ? 23.637 4.870 -14.796 1.00 97.12 191 THR A CA 1
ATOM 1486 C C . THR A 1 191 ? 22.877 5.018 -13.488 1.00 97.12 191 THR A C 1
ATOM 1488 O O . THR A 1 191 ? 23.449 5.422 -12.477 1.00 97.12 191 THR A O 1
ATOM 1491 N N . TYR A 1 192 ? 21.596 4.660 -13.512 1.00 96.75 192 TYR A N 1
ATOM 1492 C CA . TYR A 1 192 ? 20.693 4.778 -12.374 1.00 96.75 192 TYR A CA 1
ATOM 1493 C C . TYR A 1 192 ? 20.249 3.382 -11.939 1.00 96.75 192 TYR A C 1
ATOM 1495 O O . TYR A 1 192 ? 19.611 2.685 -12.728 1.00 96.75 192 TYR A O 1
ATOM 1503 N N . PRO A 1 193 ? 20.593 2.938 -10.718 1.00 96.31 193 PRO A N 1
ATOM 1504 C CA . PRO A 1 193 ? 20.098 1.671 -10.203 1.00 96.31 193 PRO A CA 1
ATOM 1505 C C . PRO A 1 193 ? 18.572 1.664 -10.092 1.00 96.31 193 PRO A C 1
ATOM 1507 O O . PRO A 1 193 ? 17.968 2.621 -9.594 1.00 96.31 193 PRO A O 1
ATOM 1510 N N . LEU A 1 194 ? 17.987 0.556 -10.534 1.00 95.75 194 LEU A N 1
ATOM 1511 C CA . LEU A 1 194 ? 16.592 0.193 -10.321 1.00 95.75 194 LEU A CA 1
ATOM 1512 C C . LEU A 1 194 ? 16.532 -0.753 -9.125 1.00 95.75 194 LEU A C 1
ATOM 1514 O O . LEU A 1 194 ? 17.428 -1.585 -8.961 1.00 95.75 194 LEU A O 1
ATOM 1518 N N . TYR A 1 195 ? 15.499 -0.649 -8.297 1.00 95.75 195 TYR A N 1
ATOM 1519 C CA . TYR A 1 195 ? 15.331 -1.568 -7.176 1.00 95.75 195 TYR A CA 1
ATOM 1520 C C . TYR A 1 195 ? 13.865 -1.791 -6.818 1.00 95.75 195 TYR A C 1
ATOM 1522 O O . TYR A 1 195 ? 13.003 -0.947 -7.073 1.00 95.75 195 TYR A O 1
ATOM 1530 N N . CYS A 1 196 ? 13.606 -2.955 -6.223 1.00 97.56 196 CYS A N 1
ATOM 1531 C CA . CYS A 1 196 ? 12.328 -3.258 -5.602 1.00 97.56 196 CYS A CA 1
ATOM 1532 C C . CYS A 1 196 ? 12.281 -2.591 -4.225 1.00 97.56 196 CYS A C 1
ATOM 1534 O O . CYS A 1 196 ? 13.168 -2.820 -3.401 1.00 97.56 196 CYS A O 1
ATOM 1536 N N . THR A 1 197 ? 11.278 -1.749 -3.979 1.00 97.19 197 THR A N 1
ATOM 1537 C CA . THR A 1 197 ? 11.087 -1.092 -2.674 1.00 97.19 197 THR A CA 1
ATOM 1538 C C . THR A 1 197 ? 10.439 -2.004 -1.640 1.00 97.19 197 THR A C 1
ATOM 1540 O O . THR A 1 197 ? 10.519 -1.712 -0.449 1.00 97.19 197 THR A O 1
ATOM 1543 N N . ASN A 1 198 ? 9.817 -3.097 -2.084 1.00 96.75 198 ASN A N 1
ATOM 1544 C CA . ASN A 1 198 ? 9.080 -4.023 -1.237 1.00 96.75 198 ASN A CA 1
ATOM 1545 C C . ASN A 1 198 ? 9.929 -5.271 -0.974 1.00 96.75 198 ASN A C 1
ATOM 1547 O O . ASN A 1 198 ? 10.723 -5.701 -1.814 1.00 96.75 198 ASN A O 1
ATOM 1551 N N . PHE A 1 199 ? 9.786 -5.844 0.219 1.00 94.94 199 PHE A N 1
ATOM 1552 C CA . PHE A 1 199 ? 10.488 -7.070 0.583 1.00 94.94 199 PHE A CA 1
ATOM 1553 C C . PHE A 1 199 ? 9.710 -8.269 0.033 1.00 94.94 199 PHE A C 1
ATOM 1555 O O . PHE A 1 199 ? 8.799 -8.767 0.686 1.00 94.94 199 PHE A O 1
ATOM 1562 N N . CYS A 1 200 ? 10.068 -8.689 -1.179 1.00 90.94 200 CYS A N 1
ATOM 1563 C CA . CYS A 1 200 ? 9.417 -9.764 -1.925 1.00 90.94 200 CYS A CA 1
ATOM 1564 C C . CYS A 1 200 ? 10.213 -11.077 -1.896 1.00 90.94 200 CYS A C 1
ATOM 1566 O O . CYS A 1 200 ? 11.447 -11.073 -2.130 1.00 90.94 200 CYS A O 1
#

Secondary structure (DSSP, 8-state):
-------SS-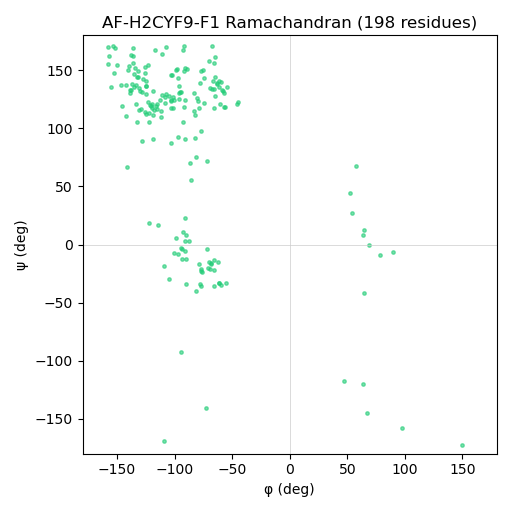EEEEEETTTTSSS---SEEEEEES--GGGS---SSSPPEEEEEEE-SSSS-EEEEEEEESS---------GGG----SSPPP-TT-TT---SGGG-EEEEETTEEEEEEEEETTEEES-TTSSSTT-----TT-EEEEEEEE---STT--EEEEETTTTEEEEE-TT-EEEEEEE--S-S---EE-SS--

Sequence (200 aa):
VLDRVPVQYSPGHAVAAEGDTVSPDGKYLVSLNKLAKDSYLSVGPSHPESMQLIDISGDKMKVIQSSPVDPEPHYGQMIKADKIKTVEVYPKENNNPDAVYNQKDARIVRKGNEVHVYGIAMRSKFIFDANAKRPDVIEVNEGDKVVIHLTNLDFDEDITHGFAINQYNLNMEIQPGQTNTIEFTANKPGTYPLYCTNFC

Solvent-accessible surface area (backbone atoms only — not comparable to full-atom values): 11718 Å² total; per-residue (Å²): 133,88,69,85,66,93,73,65,25,65,69,69,45,71,37,38,28,32,52,97,49,100,66,52,73,49,43,38,33,35,41,36,11,69,38,29,82,83,77,55,86,84,75,64,94,72,69,46,23,18,39,31,39,26,40,50,70,60,91,56,62,38,81,78,46,76,40,80,39,78,70,79,75,74,76,76,84,44,74,66,68,91,79,61,82,85,79,72,49,48,69,79,58,87,85,46,88,61,52,38,93,46,74,78,70,15,31,69,48,76,60,88,59,34,37,41,29,32,16,31,39,42,83,90,44,60,36,30,20,54,86,46,98,58,26,73,55,88,89,81,56,72,67,24,39,37,38,40,26,36,9,23,67,38,82,43,70,88,45,36,42,28,45,31,43,60,95,66,88,47,75,47,70,23,47,18,30,30,64,37,74,52,75,49,64,40,77,66,85,83,88,68,62,72,46,62,78,41,97,85

Foldseek 3Di:
DLEDDDDQAAFQDKEFACVVHPDGPGQKMKTWAADNDPVDPDPPDDFFTKIWIWGPPDSYIDGPDIDGDPDRPNDDYHYDPVPDDDDQADDAPPVDPLADQDLQPFEWDDDPLEIEFSWEDDVPDIARHSPDPCRRDDDHDAFRKYKYWYFYNPQGGPPKWKKDKPPPPDIDIHGHGGIDMDIDGNHDDDDIDMDTPDDD

Mean predicted align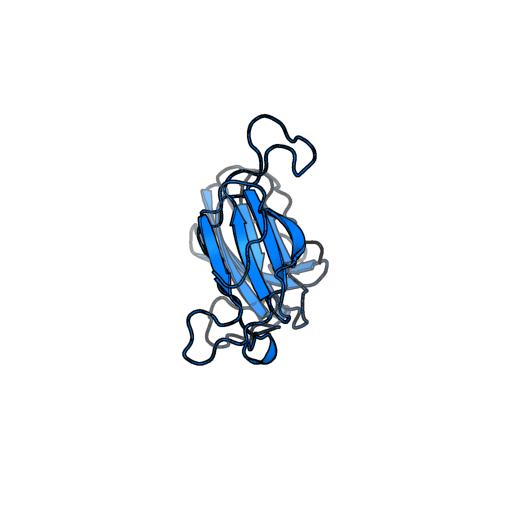ed error: 4.33 Å

Nearest PDB structures (foldseek):
  7aq8-assembly1_B  TM=8.824E-01  e=2.331E-17  Stutzerimonas stutzeri
  7aq3-assembly1_A  TM=8.842E-01  e=4.441E-17  Stutzerimonas stutzeri
  5i5j-assembly1_B  TM=8.745E-01  e=4.709E-17  Shewanella denitrificans OS217
  5i5j-assembly1_A  TM=8.735E-01  e=8.461E-17  Shewanella denitrificans OS217
  2iwk-assembly1_B  TM=8.699E-01  e=2.038E-16  Achromobacter cycloclastes

pLDDT: mean 96.38, std 2.27, range [76.56, 98.75]

Organism: NCBI:txid129339